Protein AF-A0A2E0L8G5-F1 (afdb_monomer_lite)

Sequence (230 aa):
MSMLRDFFLGFVKIHILHHAAGEAVYGVAIIAELRRHGYELSPGTLYPILHALERDGYLQHHQQTVAGKVRKYYTITEAGQAALVEAKQKIRELVDEVISDSPNAGHAGETRISTIPSRDYVAPQALLQMLHAVDPPLVLDVRSAAEYDEGHVAGATYMPHDRVSAQLSTLPQRRRIVTYCNMLHRGRSRGERTAQLLRENHYDATVLDGGFPAWQAAGLPVEMVDTTDT

Secondary structure (DSSP, 8-state):
--HHHHHHHHHHHHHHHHHHTTSPEEHHHHHHHHHHTT----HHHHHHHHHHHHHTTSEEEEEEEETTEEEEEEEE-HHHHHHHHHHHHHHHHHHHHHSS-S-------------S--TTEE-HHHHHHHHTSSSPPEEEE-S-HHHHHT-EETTPEE--HHHHGGGGGGS-TTS-EEEE---SSSSS-HHHHHHHHHHHTT--EEEETTHHHHHHHTT--EE-------

Structure (mmCIF, N/CA/C/O backbone):
data_AF-A0A2E0L8G5-F1
#
_entry.id   AF-A0A2E0L8G5-F1
#
loop_
_atom_site.group_PDB
_atom_site.id
_atom_site.type_symbol
_atom_site.label_atom_id
_atom_site.label_alt_id
_atom_site.label_comp_id
_atom_site.label_asym_id
_atom_site.label_entity_id
_atom_site.label_seq_id
_atom_site.pdbx_PDB_ins_code
_atom_site.Cartn_x
_atom_site.Cartn_y
_atom_site.Cartn_z
_atom_site.occupancy
_atom_site.B_iso_or_equiv
_atom_site.auth_seq_id
_atom_site.auth_comp_id
_atom_site.auth_asym_id
_atom_site.auth_atom_id
_atom_site.pdbx_PDB_model_num
ATOM 1 N N . MET A 1 1 ? 9.047 -14.600 29.237 1.00 59.50 1 MET A N 1
ATOM 2 C CA . MET A 1 1 ? 8.209 -13.925 28.219 1.00 59.50 1 MET A CA 1
ATOM 3 C C . MET A 1 1 ? 8.876 -14.128 26.868 1.00 59.50 1 MET A C 1
ATOM 5 O O . MET A 1 1 ? 10.094 -14.222 26.839 1.00 59.50 1 MET A O 1
ATOM 9 N N . SER A 1 2 ? 8.105 -14.314 25.793 1.00 81.12 2 SER A N 1
ATOM 10 C CA . SER A 1 2 ? 8.664 -14.517 24.447 1.00 81.12 2 SER A CA 1
ATOM 11 C C . SER A 1 2 ? 8.972 -13.163 23.812 1.00 81.12 2 SER A C 1
ATOM 13 O O . SER A 1 2 ? 8.095 -12.304 23.796 1.00 81.12 2 SER A O 1
ATOM 15 N N . MET A 1 3 ? 10.173 -12.998 23.254 1.00 79.00 3 MET A N 1
ATOM 16 C CA . MET A 1 3 ? 10.612 -11.773 22.571 1.00 79.00 3 MET A CA 1
ATOM 17 C C . MET A 1 3 ? 9.612 -11.309 21.491 1.00 79.00 3 MET A C 1
ATOM 19 O O . MET A 1 3 ? 9.280 -10.128 21.415 1.00 79.00 3 MET A O 1
ATOM 23 N N . LEU A 1 4 ? 9.016 -12.247 20.745 1.00 77.25 4 LEU A N 1
ATOM 24 C CA . LEU A 1 4 ? 7.996 -11.946 19.730 1.00 77.25 4 LEU A CA 1
ATOM 25 C C . LEU A 1 4 ? 6.706 -11.361 20.323 1.00 77.25 4 LEU A C 1
ATOM 27 O O . LEU A 1 4 ? 6.034 -10.551 19.686 1.00 77.25 4 LEU A O 1
ATOM 31 N N . ARG A 1 5 ? 6.352 -11.752 21.551 1.00 78.69 5 ARG A N 1
ATOM 32 C CA . ARG A 1 5 ? 5.162 -11.239 22.238 1.00 78.69 5 ARG A CA 1
ATOM 33 C C . ARG A 1 5 ? 5.358 -9.792 22.674 1.00 78.69 5 ARG A C 1
ATOM 35 O O . ARG A 1 5 ? 4.425 -9.003 22.559 1.00 78.69 5 ARG A O 1
ATOM 42 N N . ASP A 1 6 ? 6.547 -9.444 23.151 1.00 83.31 6 ASP A N 1
ATOM 43 C CA . ASP A 1 6 ? 6.851 -8.078 23.583 1.00 83.31 6 ASP A CA 1
ATOM 44 C C . ASP A 1 6 ? 6.876 -7.124 22.379 1.00 83.31 6 ASP A C 1
ATOM 46 O O . ASP A 1 6 ? 6.306 -6.032 22.437 1.00 83.31 6 ASP A O 1
ATOM 50 N N . PHE A 1 7 ? 7.409 -7.593 21.247 1.00 84.56 7 PHE A N 1
ATOM 51 C CA . PHE A 1 7 ? 7.370 -6.879 19.971 1.00 84.56 7 PHE A CA 1
ATOM 52 C C . PHE A 1 7 ? 5.935 -6.667 19.465 1.00 84.56 7 PHE A C 1
ATOM 54 O O . PHE A 1 7 ? 5.537 -5.545 19.149 1.00 84.56 7 PHE A O 1
ATOM 61 N N . PHE A 1 8 ? 5.111 -7.721 19.491 1.00 84.19 8 PHE A N 1
ATOM 62 C CA . PHE A 1 8 ? 3.693 -7.639 19.139 1.00 84.19 8 PHE A CA 1
ATOM 63 C C . PHE A 1 8 ? 2.934 -6.621 20.003 1.00 84.19 8 PHE A C 1
ATOM 65 O O . PHE A 1 8 ? 2.198 -5.784 19.481 1.00 84.19 8 PHE A O 1
ATOM 72 N N . LEU A 1 9 ? 3.138 -6.638 21.323 1.00 86.75 9 LEU A N 1
ATOM 73 C CA . LEU A 1 9 ? 2.515 -5.667 22.227 1.00 86.75 9 LEU A CA 1
ATOM 74 C C . LEU A 1 9 ? 2.965 -4.231 21.923 1.00 86.75 9 LEU A C 1
ATOM 76 O O . LEU A 1 9 ? 2.148 -3.310 21.996 1.00 86.75 9 LEU A O 1
ATOM 80 N N . GLY A 1 10 ? 4.234 -4.037 21.552 1.00 90.06 10 GLY A N 1
ATOM 81 C CA . GLY A 1 10 ? 4.750 -2.759 21.063 1.00 90.06 10 GLY A CA 1
ATOM 82 C C . GLY A 1 10 ? 4.009 -2.269 19.817 1.00 90.06 10 GLY A C 1
ATOM 83 O O . GLY A 1 10 ? 3.523 -1.138 19.792 1.00 90.06 10 GLY A O 1
ATOM 84 N N . PHE A 1 11 ? 3.823 -3.132 18.818 1.00 89.31 11 PHE A N 1
ATOM 85 C CA . PHE A 1 11 ? 3.078 -2.782 17.607 1.00 89.31 11 PHE A CA 1
ATOM 86 C C . PHE A 1 11 ? 1.623 -2.422 17.860 1.00 89.31 11 PHE A C 1
ATOM 88 O O . PHE A 1 11 ? 1.116 -1.473 17.256 1.00 89.31 11 PHE A O 1
ATOM 95 N N . VAL A 1 12 ? 0.956 -3.149 18.757 1.00 89.75 12 VAL A N 1
ATOM 96 C CA . VAL A 1 12 ? -0.429 -2.851 19.131 1.00 89.75 12 VAL A CA 1
ATOM 97 C C . VAL A 1 12 ? -0.521 -1.453 19.746 1.00 89.75 12 VAL A C 1
ATOM 99 O O . VAL A 1 12 ? -1.408 -0.690 19.371 1.00 89.75 12 VAL A O 1
ATOM 102 N N . LYS A 1 13 ? 0.417 -1.065 20.623 1.00 92.81 13 LYS A N 1
ATOM 103 C CA . LYS A 1 13 ? 0.459 0.297 21.188 1.00 92.81 13 LYS A CA 1
ATOM 104 C C . LYS A 1 13 ? 0.575 1.366 20.099 1.00 92.81 13 LYS A C 1
ATOM 106 O O . LYS A 1 13 ? -0.167 2.343 20.125 1.00 92.81 13 LYS A O 1
ATOM 111 N N . ILE A 1 14 ? 1.459 1.160 1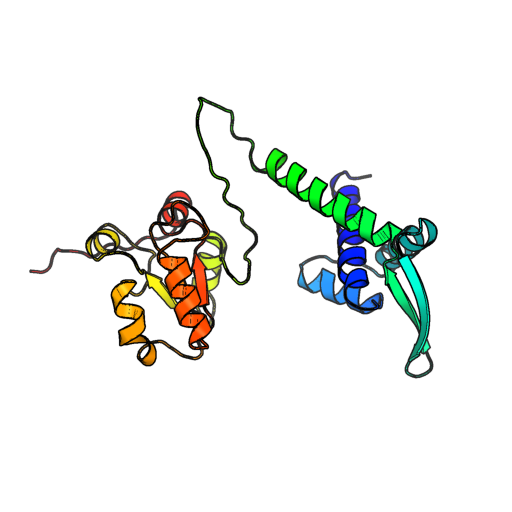9.126 1.00 92.31 14 ILE A N 1
ATOM 112 C CA . ILE A 1 14 ? 1.696 2.116 18.034 1.00 92.31 14 ILE A CA 1
ATOM 113 C C . ILE A 1 14 ? 0.469 2.230 17.122 1.00 92.31 14 ILE A C 1
ATOM 115 O O . ILE A 1 14 ? 0.087 3.341 16.757 1.00 92.31 14 ILE A O 1
ATOM 119 N N . HIS A 1 15 ? -0.199 1.114 16.815 1.00 89.00 15 HIS A N 1
ATOM 120 C CA . HIS A 1 15 ? -1.459 1.122 16.064 1.00 89.00 15 HIS A CA 1
ATOM 121 C C . HIS A 1 15 ? -2.556 1.897 16.795 1.00 89.00 15 HIS A C 1
ATOM 123 O O . HIS A 1 15 ? -3.234 2.723 16.187 1.00 89.00 15 HIS A O 1
ATOM 129 N N . ILE A 1 16 ? -2.712 1.672 18.103 1.00 91.31 16 ILE A N 1
ATOM 130 C CA . ILE A 1 16 ? -3.690 2.398 18.922 1.00 91.31 16 ILE A CA 1
ATOM 131 C C . ILE A 1 16 ? -3.438 3.908 18.840 1.00 91.31 16 ILE A C 1
ATOM 133 O O . ILE A 1 16 ? -4.371 4.658 18.560 1.00 91.31 16 ILE A O 1
ATOM 137 N N . LEU A 1 17 ? -2.190 4.349 19.041 1.00 91.50 17 LEU A N 1
ATOM 138 C CA . LEU A 1 17 ? -1.827 5.765 18.940 1.00 91.50 17 LEU A CA 1
ATOM 139 C C . LEU A 1 17 ? -2.097 6.312 17.532 1.00 91.50 17 LEU A C 1
ATOM 141 O O . LEU A 1 17 ? -2.677 7.383 17.391 1.00 91.50 17 LEU A O 1
ATOM 145 N N . HIS A 1 18 ? -1.743 5.565 16.483 1.00 88.94 18 HIS A N 1
ATOM 146 C CA . HIS A 1 18 ? -1.977 5.991 15.105 1.00 88.94 18 HIS A CA 1
ATOM 147 C C . HIS A 1 18 ? -3.456 6.260 14.803 1.00 88.94 18 HIS A C 1
ATOM 149 O O . HIS A 1 18 ? -3.766 7.297 14.219 1.00 88.94 18 HIS A O 1
ATOM 155 N N . HIS A 1 19 ? -4.359 5.372 15.225 1.00 86.00 19 HIS A N 1
ATOM 156 C CA . HIS A 1 19 ? -5.795 5.574 15.030 1.00 86.00 19 HIS A CA 1
ATOM 157 C C . HIS A 1 19 ? -6.344 6.698 15.913 1.00 86.00 19 HIS A C 1
ATOM 159 O O . HIS A 1 19 ? -7.131 7.512 15.433 1.00 86.00 19 HIS A O 1
ATOM 165 N N . ALA A 1 20 ? -5.884 6.790 17.165 1.00 88.25 20 ALA A N 1
ATOM 166 C CA . ALA A 1 20 ? -6.326 7.812 18.114 1.00 88.25 20 ALA A CA 1
ATOM 167 C C . ALA A 1 20 ? -5.877 9.236 17.761 1.00 88.25 20 ALA A C 1
ATOM 169 O O . ALA A 1 20 ? -6.406 10.188 18.338 1.00 88.25 20 ALA A O 1
ATOM 170 N N . ALA A 1 21 ? -4.933 9.379 16.825 1.00 79.38 21 ALA A N 1
ATOM 171 C CA . ALA A 1 21 ? -4.538 10.652 16.231 1.00 79.38 21 ALA A CA 1
ATOM 172 C C . ALA A 1 21 ? -5.470 11.129 15.105 1.00 79.38 21 ALA A C 1
ATOM 174 O O . ALA A 1 21 ? -5.501 12.322 14.820 1.00 79.38 21 ALA A O 1
ATOM 175 N N . GLY A 1 22 ? -6.202 10.220 14.453 1.00 72.75 22 GLY A N 1
ATOM 176 C CA . GLY A 1 22 ? -7.140 10.563 13.381 1.00 72.75 22 GLY A CA 1
ATOM 177 C C . GLY A 1 22 ? -8.547 10.839 13.904 1.00 72.75 22 GLY A C 1
ATOM 178 O O . GLY A 1 22 ? -9.106 11.903 13.659 1.00 72.75 22 GLY A O 1
ATOM 179 N N . GLU A 1 23 ? -9.110 9.887 14.646 1.00 72.94 23 GLU A N 1
ATOM 180 C CA . GLU A 1 23 ? -10.466 9.966 15.197 1.00 72.94 23 GLU A CA 1
ATOM 181 C C . GLU A 1 23 ? -10.527 9.304 16.580 1.00 72.94 23 GLU A C 1
ATOM 183 O O . GLU A 1 23 ? -9.678 8.486 16.937 1.00 72.94 23 GLU A O 1
ATOM 188 N N . ALA A 1 24 ? -11.547 9.636 17.376 1.00 73.25 24 ALA A N 1
ATOM 189 C CA . ALA A 1 24 ? -11.755 9.001 18.673 1.00 73.25 24 ALA A CA 1
ATOM 190 C C . ALA A 1 24 ? -12.038 7.499 18.509 1.00 73.25 24 ALA A C 1
ATOM 192 O O . ALA A 1 24 ? -12.983 7.092 17.831 1.00 73.25 24 ALA A O 1
ATOM 193 N N . VAL A 1 25 ? -11.242 6.658 19.168 1.00 75.31 25 VAL A N 1
ATOM 194 C CA . VAL A 1 25 ? -11.237 5.217 18.913 1.00 75.31 25 VAL A CA 1
ATOM 195 C C . VAL A 1 25 ? -12.005 4.457 19.981 1.00 75.31 25 VAL A C 1
ATOM 197 O O . VAL A 1 25 ? -11.812 4.642 21.185 1.00 75.31 25 VAL A O 1
ATOM 200 N N . TYR A 1 26 ? -12.848 3.532 19.529 1.00 79.19 26 TYR A N 1
ATOM 201 C CA . TYR A 1 26 ? -13.547 2.579 20.381 1.00 79.19 26 TYR A CA 1
ATOM 202 C C . TYR A 1 26 ? -12.838 1.220 20.370 1.00 79.19 26 TYR A C 1
ATOM 204 O O . TYR A 1 26 ? -12.508 0.700 19.306 1.00 79.19 26 TYR A O 1
ATOM 212 N N . GLY A 1 27 ? -12.650 0.596 21.537 1.00 70.94 27 GLY A N 1
ATOM 213 C CA . GLY A 1 27 ? -11.849 -0.633 21.665 1.00 70.94 27 GLY A CA 1
ATOM 214 C C . GLY A 1 27 ? -12.271 -1.785 20.737 1.00 70.94 27 GLY A C 1
ATOM 215 O O . GLY A 1 27 ? -11.423 -2.498 20.209 1.00 70.94 27 GLY A O 1
ATOM 216 N N . VAL A 1 28 ? -13.568 -1.941 20.448 1.00 72.25 28 VAL A N 1
ATOM 217 C CA . VAL A 1 28 ? -14.047 -2.970 19.502 1.00 72.25 28 VAL A CA 1
ATOM 218 C C . VAL A 1 28 ? -13.623 -2.672 18.058 1.00 72.25 28 VAL A C 1
ATOM 220 O O . VAL A 1 28 ? -13.341 -3.604 17.309 1.00 72.25 28 VAL A O 1
ATOM 223 N N . ALA A 1 29 ? -13.527 -1.395 17.674 1.00 74.06 29 ALA A N 1
ATOM 224 C CA . ALA A 1 29 ? -13.041 -1.004 16.353 1.00 74.06 29 ALA A CA 1
ATOM 225 C C . ALA A 1 29 ? -11.559 -1.371 16.176 1.00 74.06 29 ALA A C 1
ATOM 227 O O . ALA A 1 29 ? -11.188 -1.878 15.124 1.00 74.06 29 ALA A O 1
ATOM 228 N N . ILE A 1 30 ? -10.746 -1.229 17.231 1.00 81.19 30 ILE A N 1
ATOM 229 C CA . ILE A 1 30 ? -9.322 -1.616 17.227 1.00 81.19 30 ILE A CA 1
ATOM 230 C C . ILE A 1 30 ? -9.162 -3.125 17.034 1.00 81.19 30 ILE A C 1
ATOM 232 O O . ILE A 1 30 ? -8.338 -3.561 16.237 1.00 81.19 30 ILE A O 1
ATOM 236 N N . ILE A 1 31 ? -9.971 -3.929 17.733 1.00 80.69 31 ILE A N 1
ATOM 237 C CA . ILE A 1 31 ? -9.964 -5.393 17.573 1.00 80.69 31 ILE A CA 1
ATOM 238 C C . ILE A 1 31 ? -10.329 -5.777 16.138 1.00 80.69 31 ILE A C 1
ATOM 240 O O . ILE A 1 31 ? -9.673 -6.628 15.542 1.00 80.69 31 ILE A O 1
ATOM 244 N N .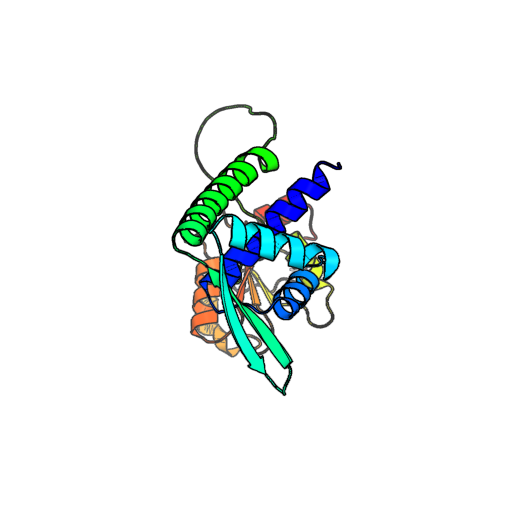 ALA A 1 32 ? -11.385 -5.169 15.590 1.00 78.19 32 ALA A N 1
ATOM 245 C CA . ALA A 1 32 ? -11.830 -5.455 14.232 1.00 78.19 32 ALA A CA 1
ATOM 246 C C . ALA A 1 32 ? -10.770 -5.068 13.192 1.00 78.19 32 ALA A C 1
ATOM 248 O O . ALA A 1 32 ? -10.537 -5.828 12.258 1.00 78.19 32 ALA A O 1
ATOM 249 N N . GLU A 1 33 ? -10.114 -3.924 13.379 1.00 81.00 33 GLU A N 1
ATOM 250 C CA . GLU A 1 33 ? -9.076 -3.438 12.476 1.00 81.00 33 GLU A CA 1
ATOM 251 C C . GLU A 1 33 ? -7.834 -4.328 12.506 1.00 81.00 33 GLU A C 1
ATOM 253 O O . GLU A 1 33 ? -7.420 -4.834 11.469 1.00 81.00 33 GLU A O 1
ATOM 258 N N . LEU A 1 34 ? -7.296 -4.630 13.689 1.00 78.06 34 LEU A N 1
ATOM 259 C CA . LEU A 1 34 ? -6.138 -5.521 13.818 1.00 78.06 34 LEU A CA 1
ATOM 260 C C . LEU A 1 34 ? -6.415 -6.920 13.251 1.00 78.06 34 LEU A C 1
ATOM 262 O O . LEU A 1 34 ? -5.532 -7.509 12.629 1.00 78.06 34 LEU A O 1
ATOM 266 N N . ARG A 1 35 ? -7.654 -7.418 13.373 1.00 79.62 35 ARG A N 1
ATOM 267 C CA . ARG A 1 35 ? -8.065 -8.682 12.747 1.00 79.62 35 ARG A CA 1
ATOM 268 C C . ARG A 1 35 ? -8.008 -8.628 11.217 1.00 79.62 35 ARG A C 1
ATOM 270 O O . ARG A 1 35 ? -7.631 -9.627 10.613 1.00 79.62 35 ARG A O 1
ATOM 277 N N . ARG A 1 36 ? -8.335 -7.494 10.580 1.00 75.06 36 ARG A N 1
ATOM 278 C CA . ARG A 1 36 ? -8.188 -7.330 9.116 1.00 75.06 36 ARG A CA 1
ATOM 279 C C . ARG A 1 36 ? -6.730 -7.389 8.668 1.00 75.06 36 ARG A C 1
ATOM 281 O O . ARG A 1 36 ? -6.465 -7.859 7.570 1.00 75.06 36 ARG A O 1
ATOM 288 N N . HIS A 1 37 ? -5.807 -6.977 9.534 1.00 65.25 37 HIS A N 1
ATOM 289 C CA . HIS A 1 37 ? -4.360 -7.062 9.309 1.00 65.25 37 HIS A CA 1
ATOM 290 C C . HIS A 1 37 ? -3.760 -8.418 9.722 1.00 65.25 37 HIS A C 1
ATOM 292 O O . HIS A 1 37 ? -2.544 -8.562 9.785 1.00 65.25 37 HIS A O 1
ATOM 298 N N . GLY A 1 38 ? -4.601 -9.423 10.004 1.00 70.75 38 GLY A N 1
ATOM 299 C CA . GLY A 1 38 ? -4.170 -10.786 10.327 1.00 70.75 38 GLY A CA 1
ATOM 300 C C . GLY A 1 38 ? -3.800 -11.022 11.794 1.00 70.75 38 GLY A C 1
ATOM 301 O O . GLY A 1 38 ? -3.291 -12.091 12.124 1.00 70.75 38 GLY A O 1
ATOM 302 N N . TYR A 1 39 ? -4.065 -10.067 12.692 1.00 75.19 39 TYR A N 1
ATOM 303 C CA . TYR A 1 39 ? -3.751 -10.202 14.115 1.00 75.19 39 TYR A CA 1
ATOM 304 C C . TYR A 1 39 ? -4.978 -10.572 14.950 1.00 75.19 39 TYR A C 1
ATOM 306 O O . TYR A 1 39 ? -5.987 -9.865 14.974 1.00 75.19 39 TYR A O 1
ATOM 314 N N . GLU A 1 40 ? -4.872 -11.642 15.736 1.00 75.50 40 GLU A N 1
ATOM 315 C CA . GLU A 1 40 ? -5.896 -11.993 16.717 1.00 75.50 40 GLU A CA 1
ATOM 316 C C . GLU A 1 40 ? -5.628 -11.313 18.062 1.00 75.50 40 GLU A C 1
ATOM 318 O O . GLU A 1 40 ? -4.789 -11.745 18.852 1.00 75.50 40 GLU A O 1
ATOM 323 N N . LEU A 1 41 ? -6.367 -10.237 18.345 1.00 83.38 41 LEU A N 1
ATOM 324 C CA . LEU A 1 41 ? -6.313 -9.554 19.635 1.00 83.38 41 LEU A CA 1
ATOM 325 C C . LEU A 1 41 ? -7.596 -9.789 20.435 1.00 83.38 41 LEU A C 1
ATOM 327 O O . LEU A 1 41 ? -8.694 -9.415 20.019 1.00 83.38 41 LEU A O 1
ATOM 331 N N . SER A 1 42 ? -7.457 -10.382 21.622 1.00 82.44 42 SER A N 1
ATOM 332 C CA . SER A 1 42 ? -8.583 -10.557 22.540 1.00 82.44 42 SER A CA 1
ATOM 333 C C . SER A 1 42 ? -8.875 -9.271 23.333 1.00 82.44 42 SER A C 1
ATOM 335 O O . SER A 1 42 ? -7.950 -8.504 23.633 1.00 82.44 42 SER A O 1
ATOM 337 N N . PRO A 1 43 ? -10.127 -9.051 23.780 1.00 81.56 43 PRO A N 1
ATOM 338 C CA . PRO A 1 43 ? -10.452 -7.990 24.737 1.00 81.56 43 PRO A CA 1
ATOM 339 C C . PRO A 1 43 ? -9.565 -8.012 25.991 1.00 81.56 43 PRO A C 1
ATOM 341 O O . PRO A 1 43 ? -9.104 -6.964 26.440 1.00 81.56 43 PRO A O 1
ATOM 344 N N . GLY A 1 44 ? -9.263 -9.208 26.513 1.00 85.00 44 GLY A N 1
ATOM 345 C CA . GLY A 1 44 ? -8.408 -9.398 27.690 1.00 85.00 44 GLY A CA 1
ATOM 346 C C . GLY A 1 44 ? -6.950 -8.981 27.481 1.00 85.00 44 GLY A C 1
ATOM 347 O O . GLY A 1 44 ? -6.209 -8.859 28.447 1.00 85.00 44 GLY A O 1
ATOM 348 N N . THR A 1 45 ? -6.532 -8.739 26.236 1.00 85.56 45 THR A N 1
ATOM 349 C CA . THR A 1 45 ? -5.212 -8.186 25.899 1.00 85.56 45 THR A CA 1
ATOM 350 C C . THR A 1 45 ? -5.296 -6.702 25.550 1.00 85.56 45 THR A C 1
ATOM 352 O O . THR A 1 45 ? -4.456 -5.929 26.000 1.00 85.56 45 THR A O 1
ATOM 355 N N . LEU A 1 46 ? -6.322 -6.277 24.804 1.00 88.81 46 LEU A N 1
ATOM 356 C CA . LEU A 1 46 ? -6.454 -4.884 24.370 1.00 88.81 46 LEU A CA 1
ATOM 357 C C . LEU A 1 46 ? -6.680 -3.910 25.534 1.00 88.81 46 LEU A C 1
ATOM 359 O O . LEU A 1 46 ? -5.994 -2.894 25.627 1.00 88.81 46 LEU A O 1
ATOM 363 N N . TYR A 1 47 ? -7.656 -4.181 26.404 1.00 89.25 47 TYR A N 1
ATOM 364 C CA . TYR A 1 47 ? -8.045 -3.216 27.438 1.00 89.25 47 TYR A CA 1
ATOM 365 C C . TYR A 1 47 ? -6.920 -2.910 28.439 1.00 89.25 47 TYR A C 1
ATOM 367 O O . TYR A 1 47 ? -6.721 -1.734 28.743 1.00 89.25 47 TYR A O 1
ATOM 375 N N . PRO A 1 48 ? -6.110 -3.891 28.885 1.00 92.25 48 PRO A N 1
ATOM 376 C CA . PRO A 1 48 ? -4.908 -3.597 29.662 1.00 92.25 48 PRO A CA 1
ATOM 377 C C . PRO A 1 48 ? -3.919 -2.658 28.955 1.00 92.25 48 PRO A C 1
ATOM 379 O O . PRO A 1 48 ? -3.327 -1.804 29.611 1.00 92.25 48 PRO A O 1
ATOM 382 N N . ILE A 1 49 ? -3.755 -2.773 27.630 1.00 93.56 49 ILE A N 1
ATOM 383 C CA . ILE A 1 49 ? -2.871 -1.887 26.853 1.00 93.56 49 ILE A CA 1
ATOM 384 C C . ILE A 1 49 ? -3.439 -0.467 26.807 1.00 93.56 49 ILE A C 1
ATOM 386 O O . ILE A 1 49 ? -2.697 0.485 27.033 1.00 93.56 49 ILE A O 1
ATOM 390 N N . LEU A 1 50 ? -4.746 -0.320 26.568 1.00 93.06 50 LEU A N 1
ATOM 391 C CA . LEU A 1 50 ? -5.420 0.983 26.581 1.00 93.06 50 LEU A CA 1
ATOM 392 C C . LEU A 1 50 ? -5.289 1.670 27.945 1.00 93.06 50 LEU A C 1
ATOM 394 O O . LEU A 1 50 ? -4.927 2.840 28.005 1.00 93.06 50 LEU A O 1
ATOM 398 N N . HIS A 1 51 ? -5.514 0.934 29.037 1.00 93.75 51 HIS A N 1
ATOM 399 C CA . HIS A 1 51 ? -5.350 1.458 30.396 1.00 93.75 51 HIS A CA 1
ATOM 400 C C . HIS A 1 51 ? -3.904 1.832 30.713 1.00 93.75 51 HIS A C 1
ATOM 402 O O . HIS A 1 51 ? -3.674 2.815 31.410 1.00 93.75 51 HIS A O 1
ATOM 408 N N . ALA A 1 52 ? -2.929 1.075 30.203 1.00 95.06 52 ALA A N 1
ATOM 409 C CA . ALA A 1 52 ? -1.525 1.422 30.359 1.00 95.06 52 ALA A CA 1
ATOM 410 C C . ALA A 1 52 ? -1.180 2.716 29.614 1.00 95.06 52 ALA A C 1
ATOM 412 O O . ALA A 1 52 ? -0.653 3.630 30.229 1.00 95.06 52 ALA A O 1
ATOM 413 N N . LEU A 1 53 ? -1.541 2.828 28.332 1.00 96.19 53 LEU A N 1
ATOM 414 C CA . LEU A 1 53 ? -1.280 4.031 27.534 1.00 96.19 53 LEU A CA 1
ATOM 415 C C . LEU A 1 53 ? -1.959 5.280 28.107 1.00 96.19 53 LEU A C 1
ATOM 417 O O . LEU A 1 53 ? -1.391 6.364 28.050 1.00 96.19 53 LEU A O 1
ATOM 421 N N . GLU A 1 54 ? -3.158 5.131 28.663 1.00 96.06 54 GLU A N 1
ATOM 422 C CA . GLU A 1 54 ? -3.860 6.212 29.352 1.00 96.06 54 GLU A CA 1
ATOM 423 C C . GLU A 1 54 ? -3.172 6.616 30.661 1.00 96.06 54 GLU A C 1
ATOM 425 O O . GLU A 1 54 ? -2.903 7.794 30.878 1.00 96.06 54 GLU A O 1
ATOM 430 N N . ARG A 1 55 ? -2.838 5.646 31.520 1.00 97.19 55 ARG A N 1
ATOM 431 C CA . ARG A 1 55 ? -2.111 5.903 32.773 1.00 97.19 55 ARG A CA 1
ATOM 432 C C . ARG A 1 55 ? -0.752 6.558 32.514 1.00 97.19 55 ARG A C 1
ATOM 434 O O . ARG A 1 55 ? -0.342 7.422 33.281 1.00 97.19 55 ARG A O 1
ATOM 441 N N . ASP A 1 56 ? -0.079 6.150 31.444 1.00 97.06 56 ASP A N 1
ATOM 442 C CA . ASP A 1 56 ? 1.229 6.670 31.044 1.00 97.06 56 ASP A CA 1
ATOM 443 C C . ASP A 1 56 ? 1.104 8.022 30.292 1.00 97.06 56 ASP A C 1
ATOM 445 O O . ASP A 1 56 ? 2.104 8.598 29.874 1.00 97.06 56 ASP A O 1
ATOM 449 N N . GLY A 1 57 ? -0.117 8.555 30.142 1.00 97.00 57 GLY A N 1
ATOM 450 C CA . GLY A 1 57 ? -0.388 9.899 29.626 1.00 97.00 57 GLY A CA 1
ATOM 451 C C . GLY A 1 57 ? -0.418 10.025 28.103 1.00 97.00 57 GLY A C 1
ATOM 452 O O . GLY A 1 57 ? -0.553 11.135 27.593 1.00 97.00 57 GLY A O 1
ATOM 453 N N . TYR A 1 58 ? -0.316 8.923 27.357 1.00 97.31 58 TYR A N 1
ATOM 454 C CA . TYR A 1 58 ? -0.326 8.921 25.888 1.00 97.31 58 TYR A CA 1
ATOM 455 C C . TYR A 1 58 ? -1.733 8.955 25.283 1.00 97.31 58 TYR A C 1
ATOM 457 O O . TYR A 1 58 ? -1.918 9.370 24.137 1.00 97.31 58 TYR A O 1
ATOM 465 N N . LEU A 1 59 ? -2.730 8.510 26.044 1.00 96.75 59 LEU A N 1
ATOM 466 C CA . LEU A 1 59 ? -4.140 8.576 25.681 1.00 96.75 59 LEU A CA 1
ATOM 467 C C . LEU A 1 59 ? -4.928 9.290 26.772 1.00 96.75 59 LEU A C 1
ATOM 469 O O . LEU A 1 59 ? -4.566 9.266 27.943 1.00 96.75 59 LEU A O 1
ATOM 473 N N . GLN A 1 60 ? -6.064 9.840 26.375 1.00 94.62 60 GLN A N 1
ATOM 474 C CA . GLN A 1 60 ? -7.130 10.260 27.275 1.00 94.62 60 GLN A CA 1
ATOM 475 C C . GLN A 1 60 ? -8.443 9.632 26.813 1.00 94.62 60 GLN A C 1
ATOM 477 O O . GLN A 1 60 ? -8.607 9.360 25.618 1.00 94.62 60 GLN A O 1
ATOM 482 N N . HIS A 1 61 ? -9.384 9.410 27.731 1.00 94.31 61 HIS A N 1
ATOM 483 C CA . HIS A 1 61 ? -10.717 8.931 27.377 1.00 94.31 61 HIS A CA 1
ATOM 484 C C . HIS A 1 61 ? -11.821 9.934 27.697 1.00 94.31 61 HIS A C 1
ATOM 486 O O . HIS A 1 61 ? -11.737 10.718 28.639 1.00 94.31 61 HIS A O 1
ATOM 492 N N . HIS A 1 62 ? -12.912 9.825 26.948 1.00 89.81 62 HIS A N 1
ATOM 493 C CA . HIS A 1 62 ? -14.211 10.361 27.330 1.00 89.81 62 HIS A CA 1
ATOM 494 C C . HIS A 1 62 ? -15.262 9.250 27.290 1.00 89.81 62 HIS A C 1
ATOM 496 O O . HIS A 1 62 ? -15.083 8.205 26.654 1.00 89.81 62 HIS A O 1
ATOM 502 N N . GLN A 1 63 ? -16.355 9.451 28.022 1.00 90.25 63 GLN A N 1
ATOM 503 C CA . GLN A 1 63 ? -17.456 8.497 28.091 1.00 90.25 63 GLN A CA 1
ATOM 504 C C . GLN A 1 63 ? -18.649 9.022 27.309 1.00 90.25 63 GLN A C 1
ATOM 506 O O . GLN A 1 63 ? -19.026 10.183 27.439 1.00 90.25 63 GLN A O 1
ATOM 511 N N . GLN A 1 64 ? -19.267 8.141 26.532 1.00 85.25 64 GLN A N 1
ATOM 512 C CA . GLN A 1 64 ? -20.492 8.441 25.811 1.00 85.25 64 GLN A CA 1
ATOM 513 C C . GLN A 1 64 ? -21.455 7.263 25.920 1.00 85.25 64 GLN A C 1
ATOM 515 O O . GLN A 1 64 ? -21.073 6.102 25.755 1.00 85.25 64 GLN A O 1
ATOM 520 N N . THR A 1 65 ? -22.724 7.555 26.188 1.00 85.81 65 THR A N 1
ATOM 521 C CA . THR A 1 65 ? -23.780 6.541 26.205 1.00 85.81 65 THR A CA 1
ATOM 522 C C . THR A 1 65 ? -24.284 6.317 24.786 1.00 85.81 65 THR A C 1
ATOM 524 O O . THR A 1 65 ? -24.849 7.217 24.171 1.00 85.81 65 THR A O 1
ATOM 527 N N . VAL A 1 66 ? -24.104 5.103 24.267 1.00 77.81 66 VAL A N 1
ATOM 528 C CA . VAL A 1 66 ? -24.563 4.706 22.931 1.00 77.81 66 VAL A CA 1
ATOM 529 C C . VAL A 1 66 ? -25.483 3.502 23.080 1.00 77.81 66 VAL A C 1
ATOM 531 O O . VAL A 1 66 ? -25.057 2.447 23.555 1.00 77.81 66 VAL A O 1
ATOM 534 N N . ALA A 1 67 ? -26.750 3.663 22.687 1.00 75.56 67 ALA A N 1
ATOM 535 C CA . ALA A 1 67 ? -27.798 2.647 22.838 1.00 75.56 67 ALA A CA 1
ATOM 536 C C . ALA A 1 67 ? -27.925 2.115 24.286 1.00 75.56 67 ALA A C 1
ATOM 538 O O . ALA A 1 67 ? -27.952 0.909 24.522 1.00 75.56 67 ALA A O 1
ATOM 539 N N . GLY A 1 68 ? -27.921 3.025 25.268 1.00 83.06 68 GLY A N 1
ATOM 540 C CA . GLY A 1 68 ? -28.063 2.694 26.694 1.00 83.06 68 GLY A CA 1
ATOM 541 C C . GLY A 1 68 ? -26.831 2.054 27.347 1.00 83.06 68 GLY A C 1
ATOM 542 O O . GLY A 1 68 ? -26.867 1.749 28.535 1.00 83.06 68 GLY A O 1
ATOM 543 N N . LYS A 1 69 ? -25.728 1.866 26.609 1.00 79.25 69 LYS A N 1
ATOM 544 C CA . LYS A 1 69 ? -24.464 1.333 27.138 1.00 79.25 69 LYS A CA 1
ATOM 545 C C . LYS A 1 69 ? -23.406 2.431 27.181 1.00 79.25 69 LYS A C 1
ATOM 547 O O . LYS A 1 69 ? -23.185 3.111 26.179 1.00 79.25 69 LYS A O 1
ATOM 552 N N . VAL A 1 70 ? -22.729 2.575 28.318 1.00 82.62 70 VAL A N 1
ATOM 553 C CA . VAL A 1 70 ? -21.590 3.494 28.462 1.00 82.62 70 VAL A CA 1
ATOM 554 C C . VAL A 1 70 ? -20.402 2.939 27.681 1.00 82.62 70 VAL A C 1
ATOM 556 O O . VAL A 1 70 ? -19.984 1.798 27.889 1.00 82.62 70 VAL A O 1
ATOM 559 N N . ARG A 1 71 ? -19.861 3.740 26.762 1.00 82.56 71 ARG A N 1
ATOM 560 C CA . ARG A 1 71 ? -18.692 3.408 25.944 1.00 82.56 71 ARG A CA 1
ATOM 561 C C . ARG A 1 71 ? -17.574 4.405 26.218 1.00 82.56 71 ARG A C 1
ATOM 563 O O . ARG A 1 71 ? -17.822 5.605 26.293 1.00 82.56 71 ARG A O 1
ATOM 570 N N . LYS A 1 72 ? -16.350 3.895 26.361 1.00 85.44 72 LYS A N 1
ATOM 571 C CA . LYS A 1 72 ? -15.134 4.707 26.474 1.00 85.44 72 LYS A CA 1
ATOM 572 C C . LYS A 1 72 ? -14.527 4.901 25.093 1.00 85.44 72 LYS A C 1
ATOM 574 O O . LYS A 1 72 ? -14.268 3.914 24.401 1.00 85.44 72 LYS A O 1
ATOM 579 N N . TYR A 1 73 ? -14.306 6.152 24.731 1.00 88.56 73 TYR A N 1
ATOM 580 C CA . TYR A 1 73 ? -13.645 6.554 23.500 1.00 88.56 73 TYR A CA 1
ATOM 581 C C . TYR A 1 73 ? -12.297 7.160 23.849 1.00 88.56 73 TYR A C 1
ATOM 583 O O . TYR A 1 73 ? -12.225 8.031 24.714 1.00 88.56 73 TYR A O 1
ATOM 591 N N . TYR A 1 74 ? -11.246 6.678 23.195 1.00 92.38 74 TYR A N 1
ATOM 592 C CA . TYR A 1 74 ? -9.871 7.087 23.447 1.00 92.38 74 TYR A CA 1
ATOM 593 C C . TYR A 1 74 ? -9.393 8.045 22.359 1.00 92.38 74 TYR A C 1
ATOM 595 O O . TYR A 1 74 ? -9.615 7.805 21.174 1.00 92.38 74 TYR A O 1
ATOM 603 N N . THR A 1 75 ? -8.708 9.106 22.763 1.00 91.12 75 THR A N 1
ATOM 604 C CA . THR A 1 75 ? -8.059 10.079 21.875 1.00 91.12 75 THR A CA 1
ATOM 605 C C . THR A 1 75 ? -6.608 10.245 22.291 1.00 91.12 75 THR A C 1
ATOM 607 O O . THR A 1 75 ? -6.296 10.134 23.481 1.00 91.12 75 THR A O 1
ATOM 610 N N . ILE A 1 76 ? -5.728 10.511 21.331 1.00 95.75 76 ILE A N 1
ATOM 611 C CA . ILE A 1 76 ? -4.315 10.744 21.622 1.00 95.75 76 ILE A CA 1
ATOM 612 C C . ILE A 1 76 ? -4.111 12.084 22.338 1.00 95.75 76 ILE A C 1
ATOM 614 O O . ILE A 1 76 ? -4.847 13.042 22.104 1.00 95.75 76 ILE A O 1
ATOM 618 N N . THR A 1 77 ? -3.119 12.149 23.223 1.00 96.25 77 THR A N 1
ATOM 619 C CA . THR A 1 77 ? -2.649 13.399 23.843 1.00 96.25 77 THR A CA 1
ATOM 620 C C . THR A 1 77 ? -1.465 13.978 23.061 1.00 96.25 77 THR A C 1
ATOM 622 O O . THR A 1 77 ? -0.915 13.322 22.176 1.00 96.25 77 THR A O 1
ATOM 625 N N . GLU A 1 78 ? -0.998 15.179 23.412 1.00 92.50 78 GLU A N 1
ATOM 626 C CA . GLU A 1 78 ? 0.245 15.736 22.847 1.00 92.50 78 GLU A CA 1
ATOM 627 C C . GLU A 1 78 ? 1.461 14.837 23.126 1.00 92.50 78 GLU A C 1
ATOM 629 O O . GLU A 1 78 ? 2.261 14.570 22.228 1.00 92.50 78 GLU A O 1
ATOM 634 N N . ALA A 1 79 ? 1.557 14.293 24.345 1.00 95.44 79 ALA A N 1
ATOM 635 C CA . ALA A 1 79 ? 2.599 13.336 24.711 1.00 95.44 79 ALA A CA 1
ATOM 636 C C . ALA A 1 79 ? 2.501 12.045 23.880 1.00 95.44 79 ALA A C 1
ATOM 638 O O . ALA A 1 79 ? 3.516 11.522 23.418 1.00 95.44 79 ALA A O 1
ATOM 639 N N . GLY A 1 80 ? 1.282 11.549 23.639 1.00 95.31 80 GLY A N 1
ATOM 640 C CA . GLY A 1 80 ? 1.036 10.412 22.749 1.00 95.31 80 GLY A CA 1
ATOM 641 C C . GLY A 1 80 ? 1.464 10.688 21.313 1.00 95.31 80 GLY A C 1
ATOM 642 O O . GLY A 1 80 ? 2.081 9.832 20.680 1.00 95.31 80 GLY A O 1
ATOM 643 N N . GLN A 1 81 ? 1.187 11.890 20.808 1.00 92.12 81 GLN A N 1
ATOM 644 C CA . GLN A 1 81 ? 1.563 12.298 19.459 1.00 92.12 81 GLN A CA 1
ATOM 645 C C . GLN A 1 81 ? 3.085 12.375 19.299 1.00 92.12 81 GLN A C 1
ATOM 647 O O . GLN A 1 81 ? 3.619 11.865 18.313 1.00 92.12 81 GLN A O 1
ATOM 652 N N . ALA A 1 82 ? 3.790 12.956 20.274 1.00 87.25 82 ALA A N 1
ATOM 653 C CA . ALA A 1 82 ? 5.251 12.995 20.286 1.00 87.25 82 ALA A CA 1
ATOM 654 C C . ALA A 1 82 ? 5.850 11.578 20.299 1.00 87.25 82 ALA A C 1
ATOM 656 O O . ALA A 1 82 ? 6.690 11.256 19.457 1.00 87.25 82 ALA A O 1
ATOM 657 N N . ALA A 1 83 ? 5.337 10.701 21.169 1.00 93.25 83 ALA A N 1
ATOM 658 C CA . ALA A 1 83 ? 5.761 9.304 21.237 1.00 93.25 83 ALA A CA 1
ATOM 659 C C . ALA A 1 83 ? 5.493 8.544 19.927 1.00 93.25 83 ALA A C 1
ATOM 661 O O . ALA A 1 83 ? 6.311 7.733 19.498 1.00 93.25 83 ALA A O 1
ATOM 662 N N . LEU A 1 84 ? 4.373 8.816 19.248 1.00 92.25 84 LEU A N 1
ATOM 663 C CA . LEU A 1 84 ? 4.063 8.216 17.950 1.00 92.25 84 LEU A CA 1
ATOM 664 C C . LEU A 1 84 ? 5.043 8.669 16.856 1.00 92.25 84 LEU A C 1
ATOM 666 O O . LEU A 1 84 ? 5.438 7.855 16.020 1.00 92.25 84 LEU A O 1
ATOM 670 N N . VAL A 1 85 ? 5.426 9.949 16.835 1.00 86.44 85 VAL A N 1
ATOM 671 C CA . VAL A 1 85 ? 6.419 10.475 15.883 1.00 86.44 85 VAL A CA 1
ATOM 672 C C . VAL A 1 85 ? 7.781 9.822 16.114 1.00 86.44 85 VAL A C 1
ATOM 674 O O . VAL A 1 85 ? 8.377 9.314 15.162 1.00 86.44 85 VAL A O 1
ATOM 677 N N . GLU A 1 86 ? 8.230 9.760 17.367 1.00 87.69 86 GLU A N 1
ATOM 678 C CA . GLU A 1 86 ? 9.484 9.106 17.748 1.00 87.69 86 GLU A CA 1
ATOM 679 C C . GLU A 1 86 ? 9.473 7.616 17.378 1.00 87.69 86 GLU A C 1
ATOM 681 O O . GLU A 1 86 ? 10.389 7.123 16.718 1.00 87.69 86 GLU A O 1
ATOM 686 N N . ALA A 1 87 ? 8.395 6.902 17.708 1.00 90.19 87 ALA A N 1
ATOM 687 C CA . ALA A 1 87 ? 8.247 5.489 17.379 1.00 90.19 87 ALA A CA 1
ATOM 688 C C . ALA A 1 87 ? 8.280 5.239 15.863 1.00 90.19 87 ALA A C 1
ATOM 690 O O . ALA A 1 87 ? 8.924 4.294 15.412 1.00 90.19 87 ALA A O 1
ATOM 691 N N . LYS A 1 88 ? 7.641 6.095 15.052 1.00 83.62 88 LYS A N 1
ATOM 692 C CA . LYS A 1 88 ? 7.700 6.007 13.581 1.00 83.62 88 LYS A CA 1
ATOM 693 C C . LYS A 1 88 ? 9.117 6.195 13.048 1.00 83.62 88 LYS A C 1
ATOM 695 O O . LYS A 1 88 ? 9.487 5.539 12.076 1.00 83.62 88 LYS A O 1
ATOM 700 N N . GLN A 1 89 ? 9.898 7.087 13.653 1.00 77.19 89 GLN A N 1
ATOM 701 C CA . GLN A 1 89 ? 11.301 7.261 13.292 1.00 77.19 89 GLN A CA 1
ATOM 702 C C . GLN A 1 89 ? 12.117 6.019 13.658 1.00 77.19 89 GLN A C 1
ATOM 704 O O . GLN A 1 89 ? 12.811 5.486 12.797 1.00 77.19 89 GLN A O 1
ATOM 709 N N . LYS A 1 90 ? 11.962 5.507 14.882 1.00 80.88 90 LYS A N 1
ATOM 710 C CA . LYS A 1 90 ? 12.683 4.320 15.360 1.00 80.88 90 LYS A CA 1
ATOM 711 C C . LYS A 1 90 ? 12.340 3.055 14.584 1.00 80.88 90 LYS A C 1
ATOM 713 O O . LYS A 1 90 ? 13.233 2.277 14.284 1.00 80.88 90 LYS A O 1
ATOM 718 N N . ILE A 1 91 ? 11.075 2.861 14.209 1.00 87.69 91 ILE A N 1
ATOM 719 C CA . ILE A 1 91 ? 10.679 1.749 13.334 1.00 87.69 91 ILE A CA 1
ATOM 720 C C . ILE A 1 91 ? 11.364 1.872 11.978 1.00 87.69 91 ILE A C 1
ATOM 722 O O . ILE A 1 91 ? 11.841 0.870 11.464 1.00 87.69 91 ILE A O 1
ATOM 726 N N . ARG A 1 92 ? 11.418 3.077 11.399 1.00 77.31 92 ARG A N 1
ATOM 727 C CA . ARG A 1 92 ? 12.091 3.286 10.114 1.00 77.31 92 ARG A CA 1
ATOM 728 C C . ARG A 1 92 ? 13.576 2.940 10.212 1.00 77.31 92 ARG A C 1
ATOM 730 O O . ARG A 1 92 ? 14.048 2.181 9.383 1.00 77.31 92 ARG A O 1
ATOM 737 N N . GLU A 1 93 ? 14.262 3.435 11.242 1.00 74.56 93 GLU A N 1
ATOM 738 C CA . GLU A 1 93 ? 15.669 3.104 11.520 1.00 74.56 93 GLU A CA 1
ATOM 739 C C . GLU A 1 93 ? 15.863 1.586 11.689 1.00 74.56 93 GLU A C 1
ATOM 741 O O . GLU A 1 93 ? 16.680 0.990 11.000 1.00 74.56 93 GLU A O 1
ATOM 746 N N . LEU A 1 94 ? 15.046 0.935 12.524 1.00 79.06 94 LEU A N 1
ATOM 747 C CA . LEU A 1 94 ? 15.142 -0.503 12.789 1.00 79.06 94 LEU A CA 1
ATOM 748 C C . LEU A 1 94 ? 14.878 -1.358 11.543 1.00 79.06 94 LEU A C 1
ATOM 750 O O . LEU A 1 94 ? 15.560 -2.353 11.319 1.00 79.06 94 LEU A O 1
ATOM 754 N N . VAL A 1 95 ? 13.863 -1.001 10.755 1.00 78.62 95 VAL A N 1
ATOM 755 C CA . VAL A 1 95 ? 13.546 -1.681 9.493 1.00 78.62 95 VAL A CA 1
ATOM 756 C C . VAL A 1 95 ? 14.691 -1.501 8.503 1.00 78.62 95 VAL A C 1
ATOM 758 O O . VAL A 1 95 ? 15.082 -2.475 7.864 1.00 78.62 95 VAL A O 1
ATOM 761 N N . ASP A 1 96 ? 15.248 -0.291 8.414 1.00 69.38 96 ASP A N 1
ATOM 762 C CA . ASP A 1 96 ? 16.400 -0.003 7.563 1.00 69.38 96 ASP A CA 1
ATOM 763 C C . ASP A 1 96 ? 17.630 -0.825 7.981 1.00 69.38 96 ASP A C 1
ATOM 765 O O . ASP A 1 96 ? 18.368 -1.266 7.109 1.00 69.38 96 ASP A O 1
ATOM 769 N N . GLU A 1 97 ? 17.850 -1.059 9.275 1.00 72.94 97 GLU A N 1
ATOM 770 C CA . GLU A 1 97 ? 18.992 -1.827 9.789 1.00 72.94 97 GLU A CA 1
ATOM 771 C C . GLU A 1 97 ? 18.793 -3.345 9.650 1.00 72.94 97 GLU A C 1
ATOM 773 O O . GLU A 1 97 ? 19.571 -4.028 8.994 1.00 72.94 97 GLU A O 1
ATOM 778 N N . VAL A 1 98 ? 17.728 -3.892 10.241 1.00 72.50 98 VAL A N 1
ATOM 779 C CA . VAL A 1 98 ? 17.589 -5.345 10.459 1.00 72.50 98 VAL A CA 1
ATOM 780 C C . VAL A 1 98 ? 17.157 -6.095 9.204 1.00 72.50 98 VAL A C 1
ATOM 782 O O . VAL A 1 98 ? 17.480 -7.269 9.038 1.00 72.50 98 VAL A O 1
ATOM 785 N N . ILE A 1 99 ? 16.406 -5.443 8.316 1.00 68.62 99 ILE A N 1
ATOM 786 C CA . ILE A 1 99 ? 15.934 -6.076 7.077 1.00 68.62 99 ILE A CA 1
ATOM 787 C C . ILE A 1 99 ? 16.972 -5.916 5.949 1.00 68.62 99 ILE A C 1
ATOM 789 O O . ILE A 1 99 ? 16.901 -6.640 4.958 1.00 68.62 99 ILE A O 1
ATOM 793 N N . SER A 1 100 ? 17.974 -5.039 6.111 1.00 52.88 100 SER A N 1
ATOM 794 C CA . SER A 1 100 ? 18.945 -4.707 5.053 1.00 52.88 100 SER A CA 1
ATOM 795 C C . SER A 1 100 ? 20.335 -5.347 5.205 1.00 52.88 100 SER A C 1
ATOM 797 O O . SER A 1 100 ? 21.215 -5.054 4.396 1.00 52.88 100 SER A O 1
ATOM 799 N N . ASP A 1 101 ? 20.557 -6.237 6.177 1.00 41.62 101 ASP A N 1
ATOM 800 C CA . ASP A 1 101 ? 21.849 -6.915 6.355 1.00 41.62 101 ASP A CA 1
ATOM 801 C C . ASP A 1 101 ? 22.053 -8.075 5.353 1.00 41.62 101 ASP A C 1
ATOM 803 O O . ASP A 1 101 ? 21.635 -9.215 5.556 1.00 41.62 101 ASP A O 1
ATOM 807 N N . SER A 1 102 ? 22.783 -7.790 4.271 1.00 34.38 102 SER A N 1
ATOM 808 C CA . SER A 1 102 ? 23.693 -8.738 3.609 1.00 34.38 102 SER A CA 1
ATOM 809 C C . SER A 1 102 ? 25.127 -8.206 3.745 1.00 34.38 102 SER A C 1
ATOM 811 O O . SER A 1 102 ? 25.319 -6.989 3.718 1.00 34.38 102 SER A O 1
ATOM 813 N N . PRO A 1 103 ? 26.148 -9.069 3.921 1.00 38.38 103 PRO A N 1
ATOM 814 C CA . PRO A 1 103 ? 27.493 -8.634 4.267 1.00 38.38 103 PRO A CA 1
ATOM 815 C C . PRO A 1 103 ? 28.095 -7.748 3.174 1.00 38.38 103 PRO A C 1
ATOM 817 O O . PRO A 1 103 ? 28.165 -8.096 1.998 1.00 38.38 103 PRO A O 1
ATOM 820 N N . ASN A 1 104 ? 28.529 -6.585 3.637 1.00 35.44 104 ASN A N 1
ATOM 821 C CA . ASN A 1 104 ? 29.106 -5.472 2.912 1.00 35.44 104 ASN A CA 1
ATOM 822 C C . ASN A 1 104 ? 30.371 -5.877 2.126 1.00 35.44 104 ASN A C 1
ATOM 824 O O . ASN A 1 104 ? 31.370 -6.290 2.719 1.00 35.44 104 ASN A O 1
ATOM 828 N N . ALA A 1 105 ? 30.361 -5.680 0.808 1.00 30.48 105 ALA A N 1
ATOM 829 C CA . ALA A 1 105 ? 31.570 -5.585 -0.001 1.00 30.48 105 ALA A CA 1
ATOM 830 C C . ALA A 1 105 ? 31.459 -4.378 -0.944 1.00 30.48 105 ALA A C 1
ATOM 832 O O . ALA A 1 105 ? 30.867 -4.463 -2.011 1.00 30.48 105 ALA A O 1
ATOM 833 N N . GLY A 1 106 ? 32.087 -3.270 -0.540 1.00 27.05 106 GLY A N 1
ATOM 834 C CA . GLY A 1 106 ? 32.636 -2.276 -1.463 1.00 27.05 106 GLY A CA 1
ATOM 835 C C . GLY A 1 106 ? 31.703 -1.156 -1.931 1.00 27.05 106 GLY A C 1
ATOM 836 O O . GLY A 1 106 ? 31.014 -1.294 -2.925 1.00 27.05 106 GLY A O 1
ATOM 837 N N . HIS A 1 107 ? 31.817 -0.015 -1.246 1.00 36.50 107 HIS A N 1
ATOM 838 C CA . HIS A 1 107 ? 31.828 1.363 -1.760 1.00 36.50 107 HIS A CA 1
ATOM 839 C C . HIS A 1 107 ? 30.887 1.803 -2.906 1.00 36.50 107 HIS A C 1
ATOM 841 O O . HIS A 1 107 ? 31.009 1.375 -4.047 1.00 36.50 107 HIS A O 1
ATOM 847 N N . ALA A 1 108 ? 30.191 2.903 -2.580 1.00 31.09 108 ALA A N 1
ATOM 848 C CA . ALA A 1 108 ? 29.669 3.981 -3.432 1.00 31.09 108 ALA A CA 1
ATOM 849 C C . ALA A 1 108 ? 28.189 3.897 -3.859 1.00 31.09 108 ALA A C 1
ATOM 851 O O . ALA A 1 108 ? 27.825 3.167 -4.767 1.00 31.09 108 ALA A O 1
ATOM 852 N N . GLY A 1 109 ? 27.384 4.784 -3.254 1.00 31.78 109 GLY A N 1
ATOM 853 C CA . GLY A 1 109 ? 26.243 5.437 -3.907 1.00 31.78 109 GLY A CA 1
ATOM 854 C C . GLY A 1 109 ? 24.911 4.681 -3.943 1.00 31.78 109 GLY A C 1
ATOM 855 O O . GLY A 1 109 ? 24.697 3.828 -4.785 1.00 31.78 109 GLY A O 1
ATOM 856 N N . GLU A 1 110 ? 23.989 5.112 -3.076 1.00 40.12 110 GLU A N 1
ATOM 857 C CA . GLU A 1 110 ? 22.551 5.294 -3.364 1.00 40.12 110 GLU A CA 1
ATOM 858 C C . GLU A 1 110 ? 21.722 4.139 -3.981 1.00 40.12 110 GLU A C 1
ATOM 860 O O . GLU A 1 110 ? 21.650 3.978 -5.194 1.00 40.12 110 GLU A O 1
ATOM 865 N N . THR A 1 111 ? 20.867 3.508 -3.161 1.00 34.56 111 THR A N 1
ATOM 866 C CA . THR A 1 111 ? 19.380 3.605 -3.232 1.00 34.56 111 THR A CA 1
ATOM 867 C C . THR A 1 111 ? 18.682 2.360 -2.659 1.00 34.56 111 THR A C 1
ATOM 869 O O . THR A 1 111 ? 18.970 1.226 -3.021 1.00 34.56 111 THR A O 1
ATOM 872 N N . ARG A 1 112 ? 17.729 2.617 -1.752 1.00 46.09 112 ARG A N 1
ATOM 873 C CA . ARG A 1 112 ? 16.912 1.672 -0.966 1.00 46.09 112 ARG A CA 1
ATOM 874 C C . ARG A 1 112 ? 15.607 1.305 -1.704 1.00 46.09 112 ARG A C 1
ATOM 876 O O . ARG A 1 112 ? 15.018 2.186 -2.328 1.00 46.09 112 ARG A O 1
ATOM 883 N N . ILE A 1 113 ? 15.091 0.074 -1.566 1.00 40.28 113 ILE A N 1
ATOM 884 C CA . ILE A 1 113 ? 13.758 -0.347 -2.072 1.00 40.28 113 ILE A CA 1
ATOM 885 C C . ILE A 1 113 ? 12.943 -1.006 -0.930 1.00 40.28 113 ILE A C 1
ATOM 887 O O . ILE A 1 113 ? 13.501 -1.755 -0.137 1.00 40.28 113 ILE A O 1
ATOM 891 N N . SER A 1 114 ? 11.642 -0.682 -0.812 1.00 37.44 114 SER A N 1
ATOM 892 C CA . SER A 1 114 ? 10.758 -0.885 0.363 1.00 37.44 114 SER A CA 1
ATOM 893 C C . SER A 1 114 ? 9.465 -1.662 0.022 1.00 37.44 114 SER A C 1
ATOM 895 O O . SER A 1 114 ? 8.738 -1.260 -0.876 1.00 37.44 114 SER A O 1
ATOM 897 N N . THR A 1 115 ? 9.108 -2.722 0.761 1.00 40.09 115 THR A N 1
ATOM 898 C CA . THR A 1 115 ? 8.101 -3.740 0.354 1.00 40.09 115 THR A CA 1
ATOM 899 C C . THR A 1 115 ? 6.756 -3.789 1.124 1.00 40.09 115 THR A C 1
ATOM 901 O O . THR A 1 115 ? 6.145 -4.851 1.219 1.00 40.09 115 THR A O 1
ATOM 904 N N . ILE A 1 116 ? 6.193 -2.673 1.609 1.00 39.31 116 ILE A N 1
ATOM 905 C CA . ILE A 1 116 ? 4.740 -2.617 1.937 1.00 39.31 116 ILE A CA 1
ATOM 906 C C . ILE A 1 116 ? 4.001 -2.102 0.691 1.00 39.31 116 ILE A C 1
ATOM 908 O O . ILE A 1 116 ? 4.408 -1.052 0.185 1.00 39.31 116 ILE A O 1
ATOM 912 N N . PRO A 1 117 ? 2.940 -2.763 0.176 1.00 41.44 117 PRO A N 1
ATOM 913 C CA . PRO A 1 117 ? 2.239 -2.258 -0.993 1.00 41.44 117 PRO A CA 1
ATOM 914 C C . PRO A 1 117 ? 1.502 -0.972 -0.615 1.00 41.44 117 PRO A C 1
ATOM 916 O O . PRO A 1 117 ? 0.468 -0.993 0.056 1.00 41.44 117 PRO A O 1
ATOM 919 N N . SER A 1 118 ? 2.061 0.173 -0.995 1.00 52.53 118 SER A N 1
ATOM 920 C CA . SER A 1 118 ? 1.323 1.427 -0.935 1.00 52.53 118 SER A CA 1
ATOM 921 C C . SER A 1 118 ? 0.250 1.410 -2.029 1.00 52.53 118 SER A C 1
ATOM 923 O O . SER A 1 118 ? 0.327 0.641 -2.984 1.00 52.53 118 SER A O 1
ATOM 925 N N . ARG A 1 119 ? -0.749 2.298 -1.961 1.00 63.97 119 ARG A N 1
ATOM 926 C CA . ARG A 1 119 ? -1.677 2.499 -3.094 1.00 63.97 119 ARG A CA 1
ATOM 927 C C . ARG A 1 119 ? -0.919 2.779 -4.406 1.00 63.97 119 ARG A C 1
ATOM 929 O O . ARG A 1 119 ? -1.405 2.482 -5.496 1.00 63.97 119 ARG A O 1
ATOM 936 N N . ASP A 1 120 ? 0.300 3.290 -4.279 1.00 82.06 120 ASP A N 1
ATOM 937 C CA . ASP A 1 120 ? 1.156 3.662 -5.386 1.00 82.06 120 ASP A CA 1
ATOM 938 C C . ASP A 1 120 ? 2.019 2.515 -5.914 1.00 82.06 120 ASP A C 1
ATOM 940 O O . ASP A 1 120 ? 2.307 2.542 -7.109 1.00 82.06 120 ASP A O 1
ATOM 944 N N . TYR A 1 121 ? 2.375 1.519 -5.084 1.00 88.88 121 TYR A N 1
ATOM 945 C CA . TYR A 1 121 ? 3.263 0.418 -5.472 1.00 88.88 121 TYR A CA 1
ATOM 946 C C . TYR A 1 121 ? 2.819 -0.960 -4.975 1.00 88.88 121 TYR A C 1
ATOM 948 O O . TYR A 1 121 ? 2.368 -1.112 -3.845 1.00 88.88 121 TYR A O 1
ATOM 956 N N . VAL A 1 122 ? 3.077 -1.992 -5.773 1.00 91.50 122 VAL A N 1
ATOM 957 C CA . VAL A 1 122 ? 2.897 -3.405 -5.429 1.00 91.50 122 VAL A CA 1
ATOM 958 C C . VAL A 1 122 ? 4.225 -4.150 -5.566 1.00 91.50 122 VAL A C 1
ATOM 960 O O . VAL A 1 122 ? 4.926 -3.990 -6.560 1.00 91.50 122 VAL A O 1
ATOM 963 N N . ALA A 1 123 ? 4.587 -4.960 -4.570 1.00 90.62 123 ALA A N 1
ATOM 964 C CA . ALA A 1 123 ? 5.796 -5.785 -4.625 1.00 90.62 123 ALA A CA 1
ATOM 965 C C . ALA A 1 123 ? 5.642 -6.949 -5.632 1.00 90.62 123 ALA A C 1
ATOM 967 O O . ALA A 1 123 ? 4.518 -7.431 -5.813 1.00 90.62 123 ALA A O 1
ATOM 968 N N . PRO A 1 124 ? 6.732 -7.472 -6.230 1.00 91.19 124 PRO A N 1
ATOM 969 C CA . PRO A 1 124 ? 6.660 -8.550 -7.223 1.00 91.19 124 PRO A CA 1
ATOM 970 C C . PRO A 1 124 ? 5.875 -9.787 -6.763 1.00 91.19 124 PRO A C 1
ATOM 972 O O . PRO A 1 124 ? 4.976 -10.252 -7.461 1.00 91.19 124 PRO A O 1
ATOM 975 N N . GLN A 1 125 ? 6.129 -10.280 -5.549 1.00 88.06 125 GLN A N 1
ATOM 976 C CA . GLN A 1 125 ? 5.435 -11.454 -5.008 1.00 88.06 125 GLN A CA 1
ATOM 977 C C . GLN A 1 125 ? 3.944 -11.186 -4.765 1.00 88.06 125 GLN A C 1
ATOM 979 O O . GLN A 1 125 ? 3.115 -12.067 -4.989 1.00 88.06 125 GLN A O 1
ATOM 984 N N . ALA A 1 126 ? 3.588 -9.970 -4.343 1.00 88.94 126 ALA A N 1
ATOM 985 C CA . ALA A 1 126 ? 2.192 -9.583 -4.168 1.00 88.94 126 ALA A CA 1
ATOM 986 C C . ALA A 1 126 ? 1.469 -9.506 -5.521 1.00 88.94 126 ALA A C 1
ATOM 988 O O . ALA A 1 126 ? 0.342 -9.982 -5.639 1.00 88.94 126 ALA A O 1
ATOM 989 N N . LEU A 1 127 ? 2.127 -8.982 -6.563 1.00 93.69 127 LEU A N 1
ATOM 990 C CA . LEU A 1 127 ? 1.572 -8.982 -7.916 1.00 93.69 127 LEU A CA 1
ATOM 991 C C . LEU A 1 127 ? 1.364 -10.412 -8.439 1.00 93.69 127 LEU A C 1
ATOM 993 O O . LEU A 1 127 ? 0.294 -10.701 -8.966 1.00 93.69 127 LEU A O 1
ATOM 997 N N . LEU A 1 128 ? 2.316 -11.328 -8.230 1.00 93.31 128 LEU A N 1
ATOM 998 C CA . LEU A 1 128 ? 2.142 -12.740 -8.596 1.00 93.31 128 LEU A CA 1
ATOM 999 C C . LEU A 1 128 ? 0.905 -13.361 -7.927 1.00 93.31 128 LEU A C 1
ATOM 1001 O O . LEU A 1 128 ? 0.125 -14.050 -8.578 1.00 93.31 128 LEU A O 1
ATOM 1005 N N . GLN A 1 129 ? 0.691 -13.093 -6.636 1.00 88.06 129 GLN A N 1
ATOM 1006 C CA . GLN A 1 129 ? -0.505 -13.563 -5.931 1.00 88.06 129 GLN A CA 1
ATOM 1007 C C . GLN A 1 129 ? -1.791 -12.989 -6.539 1.00 88.06 129 GLN A C 1
ATOM 1009 O O . GLN A 1 129 ? -2.774 -13.713 -6.687 1.00 88.06 129 GLN A O 1
ATOM 1014 N N . MET A 1 130 ? -1.784 -11.709 -6.924 1.00 89.88 130 MET A N 1
ATOM 1015 C CA . MET A 1 130 ? -2.928 -11.065 -7.577 1.00 89.88 130 MET A CA 1
ATOM 1016 C C . MET A 1 130 ? -3.230 -11.662 -8.956 1.00 89.88 130 MET A C 1
ATOM 1018 O O . MET A 1 130 ? -4.397 -11.753 -9.322 1.00 89.88 130 MET A O 1
ATOM 1022 N N . LEU A 1 131 ? -2.212 -12.094 -9.707 1.00 91.06 131 LEU A N 1
ATOM 1023 C CA . LEU A 1 131 ? -2.389 -12.730 -11.018 1.00 91.06 131 LEU A CA 1
ATOM 1024 C C . LEU A 1 131 ? -3.094 -14.092 -10.943 1.00 91.06 131 LEU A C 1
ATOM 1026 O O . LEU A 1 131 ? -3.720 -14.504 -11.914 1.00 91.06 131 LEU A O 1
ATOM 1030 N N . HIS A 1 132 ? -3.046 -14.768 -9.794 1.00 89.25 132 HIS A N 1
ATOM 1031 C CA . HIS A 1 132 ? -3.768 -16.024 -9.557 1.00 89.25 132 HIS A CA 1
ATOM 1032 C C . HIS A 1 132 ? -5.164 -15.828 -8.936 1.00 89.25 132 HIS A C 1
ATOM 1034 O O . HIS A 1 132 ? -5.843 -16.809 -8.627 1.00 89.25 132 HIS A O 1
ATOM 1040 N N . ALA A 1 133 ? -5.599 -14.585 -8.708 1.00 87.56 133 ALA A N 1
ATOM 1041 C CA . ALA A 1 133 ? -6.915 -14.296 -8.151 1.00 87.56 133 ALA A CA 1
ATOM 1042 C C . ALA A 1 133 ? -8.036 -14.467 -9.194 1.00 87.56 133 ALA A C 1
ATOM 1044 O O . ALA A 1 133 ? -7.796 -14.524 -10.396 1.00 87.56 133 ALA A O 1
ATOM 1045 N N . VAL A 1 134 ? -9.289 -14.505 -8.723 1.00 83.31 134 VAL A N 1
ATOM 1046 C CA . VAL A 1 134 ? -10.485 -14.630 -9.582 1.00 83.31 134 VAL A CA 1
ATOM 1047 C C . VAL A 1 134 ? -10.644 -13.436 -10.536 1.00 83.31 134 VAL A C 1
ATOM 1049 O O . VAL A 1 134 ? -11.137 -13.606 -11.646 1.00 83.31 134 VAL A O 1
ATOM 1052 N N . ASP A 1 135 ? -10.215 -12.244 -10.112 1.00 85.44 135 ASP A N 1
ATOM 1053 C CA . ASP A 1 135 ? -10.222 -11.013 -10.914 1.00 85.44 135 ASP A CA 1
ATOM 1054 C C . ASP A 1 135 ? -8.810 -10.394 -10.919 1.00 85.44 135 ASP A C 1
ATOM 1056 O O . ASP A 1 135 ? -8.498 -9.538 -10.082 1.00 85.44 135 ASP A O 1
ATOM 1060 N N . PRO A 1 136 ? -7.901 -10.895 -11.778 1.00 92.69 136 PRO A N 1
ATOM 1061 C CA . PRO A 1 136 ? -6.514 -10.453 -11.796 1.00 92.69 136 PRO A CA 1
ATOM 1062 C C . PRO A 1 136 ? -6.373 -9.055 -12.424 1.00 92.69 136 PRO A C 1
ATOM 1064 O O . PRO A 1 136 ? -7.137 -8.680 -13.321 1.00 92.69 136 PRO A O 1
ATOM 1067 N N . PRO A 1 137 ? -5.376 -8.257 -12.001 1.00 95.69 137 PRO A N 1
ATOM 1068 C CA . PRO A 1 137 ? -5.137 -6.940 -12.580 1.00 95.69 137 PRO A CA 1
ATOM 1069 C C . PRO A 1 137 ? -4.677 -7.027 -14.045 1.00 95.69 137 PRO A C 1
ATOM 1071 O O . PRO A 1 137 ? -4.093 -8.014 -14.483 1.00 95.69 137 PRO A O 1
ATOM 1074 N N . LEU A 1 138 ? -4.870 -5.942 -14.803 1.00 96.88 138 LEU A N 1
ATOM 1075 C CA . LEU A 1 138 ? -4.141 -5.723 -16.054 1.00 96.88 138 LEU A CA 1
ATOM 1076 C C . LEU A 1 138 ? -2.696 -5.363 -15.723 1.00 96.88 138 LEU A C 1
ATOM 1078 O O . LEU A 1 138 ? -2.472 -4.312 -15.132 1.00 96.88 138 LEU A O 1
ATOM 1082 N N . VAL A 1 139 ? -1.727 -6.163 -16.149 1.00 97.88 139 VAL A N 1
ATOM 1083 C CA . VAL A 1 139 ? -0.316 -5.771 -16.076 1.00 97.88 139 VAL A CA 1
ATOM 1084 C C . VAL A 1 139 ? 0.063 -5.071 -17.376 1.00 97.88 139 VAL A C 1
ATOM 1086 O O . VAL A 1 139 ? -0.139 -5.625 -18.453 1.00 97.88 139 VAL A O 1
ATOM 1089 N N . LEU A 1 140 ? 0.566 -3.843 -17.274 1.00 97.69 140 LEU A N 1
ATOM 1090 C CA . LEU A 1 140 ? 0.894 -2.985 -18.408 1.00 97.69 140 LEU A CA 1
ATOM 1091 C C . LEU A 1 140 ? 2.405 -2.745 -18.465 1.00 97.69 140 LEU A C 1
ATOM 1093 O O . LEU A 1 140 ? 2.961 -2.046 -17.608 1.00 97.69 140 LEU A O 1
ATOM 1097 N N . ASP A 1 141 ? 3.055 -3.304 -19.483 1.00 98.06 141 ASP A N 1
ATOM 1098 C CA . ASP A 1 141 ? 4.458 -3.032 -19.777 1.00 98.06 141 ASP A CA 1
ATOM 1099 C C . ASP A 1 141 ? 4.569 -1.744 -20.596 1.00 98.06 141 ASP A C 1
ATOM 1101 O O . ASP A 1 141 ? 4.111 -1.682 -21.739 1.00 98.06 141 ASP A O 1
ATOM 1105 N N . VAL A 1 142 ? 5.175 -0.712 -20.003 1.00 97.25 142 VAL A N 1
ATOM 1106 C CA . VAL A 1 142 ? 5.312 0.612 -20.629 1.00 97.25 142 VAL A CA 1
ATOM 1107 C C . VAL A 1 142 ? 6.720 0.888 -21.166 1.00 97.25 142 VAL A C 1
ATOM 1109 O O . VAL A 1 142 ? 7.088 2.049 -21.394 1.00 97.25 142 VAL A O 1
ATOM 1112 N N . ARG A 1 143 ? 7.534 -0.162 -21.326 1.00 96.62 143 ARG A N 1
ATOM 1113 C CA . ARG A 1 143 ? 8.893 -0.105 -21.886 1.00 96.62 143 ARG A CA 1
ATOM 1114 C C . ARG A 1 143 ? 8.873 -0.003 -23.416 1.00 96.62 143 ARG A C 1
ATOM 1116 O O . ARG A 1 143 ? 7.818 0.045 -24.040 1.00 96.62 143 ARG A O 1
ATOM 1123 N N . SER A 1 144 ? 10.049 0.113 -24.027 1.00 93.31 144 SER A N 1
ATOM 1124 C CA . SER A 1 144 ? 10.207 0.026 -25.485 1.00 93.31 144 SER A CA 1
ATOM 1125 C C . SER A 1 144 ? 9.952 -1.399 -25.994 1.00 93.31 144 SER A C 1
ATOM 1127 O O . SER A 1 144 ? 9.934 -2.337 -25.203 1.00 93.31 144 SER A O 1
ATOM 1129 N N . ALA A 1 145 ? 9.752 -1.560 -27.307 1.00 93.75 145 ALA A N 1
ATOM 1130 C CA . ALA A 1 145 ? 9.527 -2.877 -27.914 1.00 93.75 145 ALA A CA 1
ATOM 1131 C C . ALA A 1 145 ? 10.717 -3.817 -27.677 1.00 93.75 145 ALA A C 1
ATOM 1133 O O . ALA A 1 145 ? 10.525 -4.904 -27.161 1.00 93.75 145 ALA A O 1
ATOM 1134 N N . ALA A 1 146 ? 11.947 -3.341 -27.904 1.00 91.19 146 ALA A N 1
ATOM 1135 C CA . ALA A 1 146 ? 13.156 -4.126 -27.647 1.00 91.19 146 ALA A CA 1
ATOM 1136 C C . ALA A 1 146 ? 13.234 -4.633 -26.193 1.00 91.19 146 ALA A C 1
ATOM 1138 O O . ALA A 1 146 ? 13.469 -5.812 -25.965 1.00 91.19 146 ALA A O 1
ATOM 1139 N N . GLU A 1 147 ? 12.952 -3.766 -25.209 1.00 93.94 147 GLU A N 1
ATOM 1140 C CA . GLU A 1 147 ? 12.919 -4.159 -23.790 1.00 93.94 147 GLU A CA 1
ATOM 1141 C C . GLU A 1 147 ? 11.822 -5.200 -23.485 1.00 93.94 147 GLU A C 1
ATOM 1143 O O . GLU A 1 147 ? 11.986 -5.997 -22.564 1.00 93.94 147 GLU A O 1
ATOM 1148 N N . TYR A 1 148 ? 10.688 -5.158 -24.194 1.00 94.62 148 TYR A N 1
ATOM 1149 C CA . TYR A 1 148 ? 9.588 -6.115 -24.044 1.00 94.62 148 TYR A CA 1
ATOM 1150 C C . TYR A 1 148 ? 9.924 -7.465 -24.690 1.00 94.62 148 TYR A C 1
ATOM 1152 O O . TYR A 1 148 ? 9.715 -8.508 -24.070 1.00 94.62 148 TYR A O 1
ATOM 1160 N N . ASP A 1 149 ? 10.482 -7.442 -25.899 1.00 92.19 149 ASP A N 1
ATOM 1161 C CA . ASP A 1 149 ? 10.810 -8.627 -26.695 1.00 92.19 149 ASP A CA 1
ATOM 1162 C C . ASP A 1 149 ? 11.913 -9.470 -26.034 1.00 92.19 149 ASP A C 1
ATOM 1164 O O . ASP A 1 149 ? 11.823 -10.696 -26.020 1.00 92.19 149 ASP A O 1
ATOM 1168 N N . GLU A 1 150 ? 12.900 -8.817 -25.405 1.00 89.88 150 GLU A N 1
ATOM 1169 C CA . GLU A 1 150 ? 13.968 -9.456 -24.610 1.00 89.88 150 GLU A CA 1
ATOM 1170 C C . GLU A 1 150 ? 13.454 -10.190 -23.357 1.00 89.88 150 GLU A C 1
ATOM 1172 O O . GLU A 1 150 ? 14.176 -10.983 -22.749 1.00 89.88 150 GLU A O 1
ATOM 1177 N N . GLY A 1 151 ? 12.216 -9.919 -22.950 1.00 93.06 151 GLY A N 1
ATOM 1178 C CA . GLY A 1 151 ? 11.563 -10.551 -21.817 1.00 93.06 151 GLY A CA 1
ATOM 1179 C C . GLY A 1 151 ? 10.675 -9.575 -21.063 1.00 93.06 151 GLY A C 1
ATOM 1180 O O . GLY A 1 151 ? 11.054 -8.432 -20.804 1.00 93.06 151 GLY A O 1
ATOM 1181 N N . HIS A 1 152 ? 9.499 -10.032 -20.657 1.00 97.25 152 HIS A N 1
ATOM 1182 C CA . HIS A 1 152 ? 8.499 -9.250 -19.935 1.00 97.25 152 HIS A CA 1
ATOM 1183 C C . HIS A 1 152 ? 7.773 -10.099 -18.886 1.00 97.25 152 HIS A C 1
ATOM 1185 O O . HIS A 1 152 ? 7.886 -11.322 -18.858 1.00 97.25 152 HIS A O 1
ATOM 1191 N N . VAL A 1 153 ? 7.054 -9.448 -17.968 1.00 96.62 153 VAL A N 1
ATOM 1192 C CA . VAL A 1 153 ? 6.221 -10.147 -16.978 1.00 96.62 153 VAL A CA 1
ATOM 1193 C C . VAL A 1 153 ? 5.212 -11.021 -17.723 1.00 96.62 153 VAL A C 1
ATOM 1195 O O . VAL A 1 153 ? 4.497 -10.510 -18.582 1.00 96.62 153 VAL A O 1
ATOM 1198 N N . ALA A 1 154 ? 5.141 -12.314 -17.399 1.00 93.81 154 ALA A N 1
ATOM 1199 C CA . ALA A 1 154 ? 4.218 -13.228 -18.070 1.00 93.81 154 ALA A CA 1
ATOM 1200 C C . ALA A 1 154 ? 2.760 -12.734 -17.972 1.00 93.81 154 ALA A C 1
ATOM 1202 O O . ALA A 1 154 ? 2.297 -12.351 -16.892 1.00 93.81 154 ALA A O 1
ATOM 1203 N N . GLY A 1 155 ? 2.046 -12.706 -19.100 1.00 92.50 155 GLY A N 1
ATOM 1204 C CA . GLY A 1 155 ? 0.688 -12.165 -19.198 1.00 92.50 155 GLY A CA 1
ATOM 1205 C C . GLY A 1 155 ? 0.594 -10.631 -19.221 1.00 92.50 155 GLY A C 1
ATOM 1206 O O . GLY A 1 155 ? -0.515 -10.085 -19.161 1.00 92.50 155 GLY A O 1
ATOM 1207 N N . ALA A 1 156 ? 1.716 -9.908 -19.304 1.00 97.06 156 ALA A N 1
ATOM 1208 C CA . ALA A 1 156 ? 1.704 -8.455 -19.440 1.00 97.06 156 ALA A CA 1
ATOM 1209 C C . ALA A 1 156 ? 1.266 -8.007 -20.837 1.00 97.06 156 ALA A C 1
ATOM 1211 O O . ALA A 1 156 ? 1.729 -8.499 -21.864 1.00 97.06 156 ALA A O 1
ATOM 1212 N N . THR A 1 157 ? 0.410 -6.989 -20.873 1.00 96.19 157 THR A N 1
ATOM 1213 C CA . THR A 1 157 ? 0.040 -6.289 -22.102 1.00 96.19 157 THR A CA 1
ATOM 1214 C C . THR A 1 157 ? 1.081 -5.224 -22.420 1.00 96.19 157 THR A C 1
ATOM 1216 O O . THR A 1 157 ? 1.341 -4.341 -21.601 1.00 96.19 157 THR A O 1
ATOM 1219 N N . TYR A 1 158 ? 1.643 -5.279 -23.625 1.00 96.62 158 TYR A N 1
ATOM 1220 C CA . TYR A 1 158 ? 2.539 -4.248 -24.135 1.00 96.62 158 TYR A CA 1
ATOM 1221 C C . TYR A 1 158 ? 1.775 -2.964 -24.492 1.00 96.62 158 TYR A C 1
ATOM 1223 O O . TYR A 1 158 ? 0.884 -2.972 -25.343 1.00 96.62 158 TYR A O 1
ATOM 1231 N N . MET A 1 159 ? 2.132 -1.844 -23.861 1.00 96.31 159 MET A N 1
ATOM 1232 C CA . MET A 1 159 ? 1.656 -0.508 -24.228 1.00 96.31 159 MET A CA 1
ATOM 1233 C C . MET A 1 159 ? 2.707 0.531 -23.820 1.00 96.31 159 MET A C 1
ATOM 1235 O O . MET A 1 159 ? 2.703 0.992 -22.674 1.00 96.31 159 MET A O 1
ATOM 1239 N N . PRO A 1 160 ? 3.610 0.927 -24.730 1.00 94.94 160 PRO A N 1
ATOM 1240 C CA . PRO A 1 160 ? 4.714 1.814 -24.394 1.00 94.94 160 PRO A CA 1
ATOM 1241 C C . PRO A 1 160 ? 4.191 3.165 -23.891 1.00 94.94 160 PRO A C 1
ATOM 1243 O O . PRO A 1 160 ? 3.130 3.637 -24.308 1.00 94.94 160 PRO A O 1
ATOM 12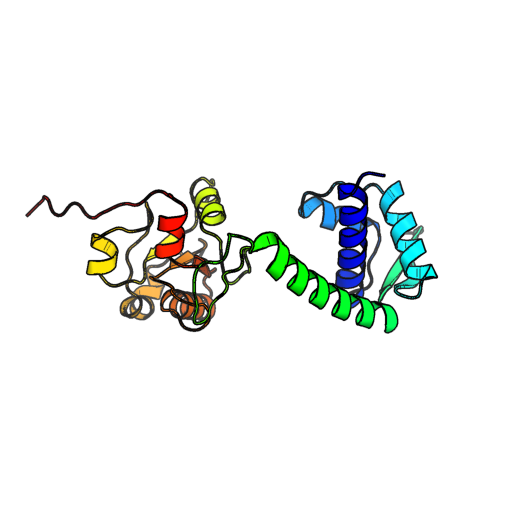46 N N . HIS A 1 161 ? 4.928 3.780 -22.960 1.00 93.50 161 HIS A N 1
ATOM 1247 C CA . HIS A 1 161 ? 4.491 4.971 -22.215 1.00 93.50 161 HIS A CA 1
ATOM 1248 C C . HIS A 1 161 ? 3.947 6.108 -23.101 1.00 93.50 161 HIS A C 1
ATOM 1250 O O . HIS A 1 161 ? 2.957 6.748 -22.751 1.00 93.50 161 HIS A O 1
ATOM 1256 N N . ASP A 1 162 ? 4.573 6.341 -24.253 1.00 89.38 162 ASP A N 1
ATOM 1257 C CA . ASP A 1 162 ? 4.204 7.371 -25.227 1.00 89.38 162 ASP A CA 1
ATOM 1258 C C . ASP A 1 162 ? 2.846 7.121 -25.904 1.00 89.38 162 ASP A C 1
ATOM 1260 O O . ASP A 1 162 ? 2.182 8.069 -26.322 1.00 89.38 162 ASP A O 1
ATOM 1264 N N . ARG A 1 163 ? 2.390 5.865 -25.968 1.00 93.25 163 ARG A N 1
ATOM 1265 C CA . ARG A 1 163 ? 1.100 5.492 -26.566 1.00 93.25 163 ARG A CA 1
ATOM 1266 C C . ARG A 1 163 ? -0.064 5.497 -25.587 1.00 93.25 163 ARG A C 1
ATOM 1268 O O . ARG A 1 163 ? -1.206 5.633 -26.026 1.00 93.25 163 ARG A O 1
ATOM 1275 N N . VAL A 1 164 ? 0.198 5.403 -24.281 1.00 92.88 164 VAL A N 1
ATOM 1276 C CA . VAL A 1 164 ? -0.861 5.233 -23.270 1.00 92.88 164 VAL A CA 1
ATOM 1277 C C . VAL A 1 164 ? -1.897 6.353 -23.340 1.00 92.88 164 VAL A C 1
ATOM 1279 O O . VAL A 1 164 ? -3.089 6.070 -23.369 1.00 92.88 164 VAL A O 1
ATOM 1282 N N . SER A 1 165 ? -1.459 7.613 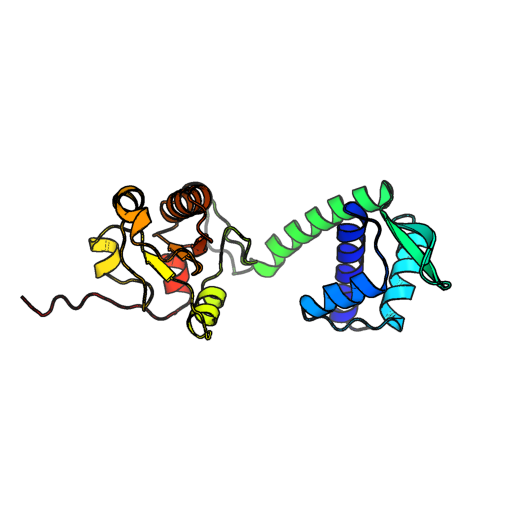-23.436 1.00 91.56 165 SER A N 1
ATOM 1283 C CA . SER A 1 165 ? -2.362 8.775 -23.495 1.00 91.56 165 SER A CA 1
ATOM 1284 C C . SER A 1 165 ? -3.332 8.709 -24.683 1.00 91.56 165 SER A C 1
ATOM 1286 O O . SER A 1 165 ? -4.533 8.924 -24.529 1.00 91.56 165 SER A O 1
ATOM 1288 N N . ALA A 1 166 ? -2.834 8.324 -25.863 1.00 93.12 166 ALA A N 1
ATOM 1289 C CA . ALA A 1 166 ? -3.644 8.210 -27.075 1.00 93.12 166 ALA A CA 1
ATOM 1290 C C . ALA A 1 166 ? -4.595 7.000 -27.058 1.00 93.12 166 ALA A C 1
ATOM 1292 O O . ALA A 1 166 ? -5.583 6.979 -27.790 1.00 93.12 166 ALA A O 1
ATOM 1293 N N . GLN A 1 167 ? -4.302 5.990 -26.236 1.00 93.06 167 GLN A N 1
ATOM 1294 C CA . GLN A 1 167 ? -5.033 4.725 -26.184 1.00 93.06 167 GLN A CA 1
ATOM 1295 C C . GLN A 1 167 ? -5.817 4.533 -24.880 1.00 93.06 167 GLN A C 1
ATOM 1297 O O . GLN A 1 167 ? -6.327 3.438 -24.641 1.00 93.06 167 GLN A O 1
ATOM 1302 N N . LEU A 1 168 ? -5.978 5.582 -24.062 1.00 91.44 168 LEU A N 1
ATOM 1303 C CA . LEU A 1 168 ? -6.681 5.515 -22.776 1.00 91.44 168 LEU A CA 1
ATOM 1304 C C . LEU A 1 168 ? -8.049 4.840 -22.888 1.00 91.44 168 LEU A C 1
ATOM 1306 O O . LEU A 1 168 ? -8.383 4.024 -22.041 1.00 91.44 168 LEU A O 1
ATOM 1310 N N . SER A 1 169 ? -8.827 5.128 -23.933 1.00 91.31 169 SER A N 1
ATOM 1311 C CA . SER A 1 169 ? -10.174 4.573 -24.135 1.00 91.31 169 SER A CA 1
ATOM 1312 C C . SER A 1 169 ? -10.212 3.061 -24.385 1.00 91.31 169 SER A C 1
ATOM 1314 O O . SER A 1 169 ? -11.276 2.457 -24.273 1.00 91.31 169 SER A O 1
ATOM 1316 N N . THR A 1 170 ? -9.074 2.445 -24.711 1.00 93.06 170 THR A N 1
ATOM 1317 C CA . THR A 1 170 ? -8.964 0.997 -24.946 1.00 93.06 170 THR A CA 1
ATOM 1318 C C . THR A 1 170 ? -8.770 0.195 -23.656 1.00 93.06 170 THR A C 1
ATOM 1320 O O . THR A 1 170 ? -8.936 -1.024 -23.659 1.00 93.06 170 THR A O 1
ATOM 1323 N N . LEU A 1 171 ? -8.432 0.863 -22.546 1.00 93.31 171 LEU A N 1
ATOM 1324 C CA . LEU A 1 171 ? -8.140 0.219 -21.268 1.00 93.31 171 LEU A CA 1
ATOM 1325 C C . LEU A 1 171 ? -9.420 -0.131 -20.483 1.00 93.31 171 LEU A C 1
ATOM 1327 O O . LEU A 1 171 ? -10.417 0.595 -20.537 1.00 93.31 171 LEU A O 1
ATOM 1331 N N . PRO A 1 172 ? -9.414 -1.229 -19.703 1.00 89.50 172 PRO A N 1
ATOM 1332 C CA . PRO A 1 172 ? -10.574 -1.653 -18.927 1.00 89.50 172 PRO A CA 1
ATOM 1333 C C . PRO A 1 172 ? -10.837 -0.716 -17.738 1.00 89.50 172 PRO A C 1
ATOM 1335 O O . PRO A 1 172 ? -10.041 -0.621 -16.811 1.00 89.50 172 PRO A O 1
ATOM 1338 N N . GLN A 1 173 ? -12.010 -0.083 -17.721 1.00 81.38 173 GLN A N 1
ATOM 1339 C CA . GLN A 1 173 ? -12.399 0.926 -16.720 1.00 81.38 173 GLN A CA 1
ATOM 1340 C C . GLN A 1 173 ? -12.618 0.384 -15.295 1.00 81.38 173 GLN A C 1
ATOM 1342 O O . GLN A 1 173 ? -12.518 1.124 -14.323 1.00 81.38 173 GLN A O 1
ATOM 1347 N N . ARG A 1 174 ? -12.961 -0.902 -15.149 1.00 85.69 174 ARG A N 1
ATOM 1348 C CA . ARG A 1 174 ? -13.310 -1.516 -13.850 1.00 85.69 174 ARG A CA 1
ATOM 1349 C C . ARG A 1 174 ? -12.258 -2.479 -13.308 1.00 85.69 174 ARG A C 1
ATOM 1351 O O . ARG A 1 174 ? -12.476 -3.058 -12.250 1.00 85.69 174 ARG A O 1
ATOM 1358 N N . ARG A 1 175 ? -11.144 -2.659 -14.021 1.00 88.31 175 ARG A N 1
ATOM 1359 C CA . ARG A 1 175 ? -10.072 -3.578 -13.631 1.00 88.31 175 ARG A CA 1
ATOM 1360 C C . ARG A 1 175 ? -8.886 -2.776 -13.122 1.00 88.31 175 ARG A C 1
ATOM 1362 O O . ARG A 1 175 ? -8.510 -1.785 -13.744 1.00 88.31 175 ARG A O 1
ATOM 1369 N N . ARG A 1 176 ? -8.274 -3.219 -12.023 1.00 93.75 176 ARG A N 1
ATOM 1370 C CA . ARG A 1 176 ? -7.015 -2.630 -11.552 1.00 93.75 176 ARG A CA 1
ATOM 1371 C C . ARG A 1 176 ? -5.937 -2.767 -12.625 1.00 93.75 176 ARG A C 1
ATOM 1373 O O . ARG A 1 176 ? -5.818 -3.824 -13.240 1.00 93.75 176 ARG A O 1
ATOM 1380 N N . ILE A 1 177 ? -5.131 -1.727 -12.806 1.00 96.81 177 ILE A N 1
ATOM 1381 C CA . ILE A 1 177 ? -4.000 -1.688 -13.734 1.00 96.81 177 ILE A CA 1
ATOM 1382 C C . ILE A 1 177 ? -2.698 -1.598 -12.933 1.00 96.81 177 ILE A C 1
ATOM 1384 O O . ILE A 1 177 ? -2.549 -0.754 -12.055 1.00 96.81 177 ILE A O 1
ATOM 1388 N N . VAL A 1 178 ? -1.741 -2.468 -13.228 1.00 97.56 178 VAL A N 1
ATOM 1389 C CA . VAL A 1 178 ? -0.405 -2.475 -12.634 1.00 97.56 178 VAL A CA 1
ATOM 1390 C C . VAL A 1 178 ? 0.587 -2.1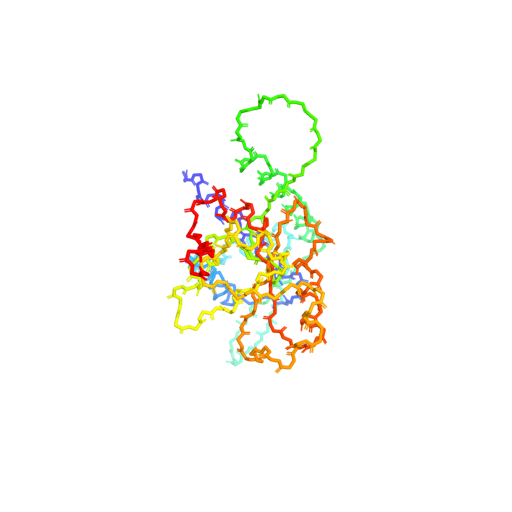32 -13.733 1.00 97.56 178 VAL A C 1
ATOM 1392 O O . VAL A 1 178 ? 0.829 -2.933 -14.628 1.00 97.56 178 VAL A O 1
ATOM 1395 N N . THR A 1 179 ? 1.150 -0.931 -13.691 1.00 97.31 179 THR A N 1
ATOM 1396 C CA . THR A 1 179 ? 2.126 -0.479 -14.689 1.00 97.31 179 THR A CA 1
ATOM 1397 C C . THR A 1 179 ? 3.540 -0.816 -14.247 1.00 97.31 179 THR A C 1
ATOM 1399 O O . THR A 1 179 ? 3.852 -0.689 -13.060 1.00 97.31 179 THR A O 1
ATOM 1402 N N . TYR A 1 180 ? 4.432 -1.133 -15.180 1.00 97.25 180 TYR A N 1
ATOM 1403 C CA . TYR A 1 180 ? 5.850 -1.260 -14.862 1.00 97.25 180 TYR A CA 1
ATOM 1404 C C . TYR A 1 180 ? 6.756 -0.835 -16.012 1.00 97.25 180 TYR A C 1
ATOM 1406 O O . TYR A 1 180 ? 6.371 -0.814 -17.178 1.00 97.25 180 TYR A O 1
ATOM 1414 N N . CYS A 1 181 ? 7.992 -0.497 -15.662 1.00 93.81 181 CYS A N 1
ATOM 1415 C CA . CYS A 1 181 ? 9.073 -0.317 -16.618 1.00 93.81 181 CYS A CA 1
ATOM 1416 C C . CYS A 1 181 ? 10.373 -0.919 -16.075 1.00 93.81 181 CYS A C 1
ATOM 1418 O O . CYS A 1 181 ? 10.364 -1.581 -15.039 1.00 93.81 181 CYS A O 1
ATOM 1420 N N . ASN A 1 182 ? 11.506 -0.640 -16.720 1.00 89.31 182 ASN A N 1
ATOM 1421 C CA . ASN A 1 182 ? 12.824 -0.844 -16.119 1.00 89.31 182 ASN A CA 1
ATOM 1422 C C . ASN A 1 182 ? 13.060 0.263 -15.077 1.00 89.31 182 ASN A C 1
ATOM 1424 O O . ASN A 1 182 ? 13.596 1.327 -15.383 1.00 89.31 182 ASN A O 1
ATOM 1428 N N . MET A 1 183 ? 12.509 0.077 -13.876 1.00 75.69 183 MET A N 1
ATOM 1429 C CA . MET A 1 183 ? 12.606 1.034 -12.775 1.00 75.69 183 MET A CA 1
ATOM 1430 C C . MET A 1 183 ? 13.937 0.841 -12.047 1.00 75.69 183 MET A C 1
ATOM 1432 O O . MET A 1 183 ? 14.161 -0.194 -11.435 1.00 75.69 183 MET A O 1
ATOM 1436 N N . LEU A 1 184 ? 14.794 1.862 -12.088 1.00 65.06 184 LEU A N 1
ATOM 1437 C CA . LEU A 1 184 ? 16.047 1.890 -11.324 1.00 65.06 184 LEU A CA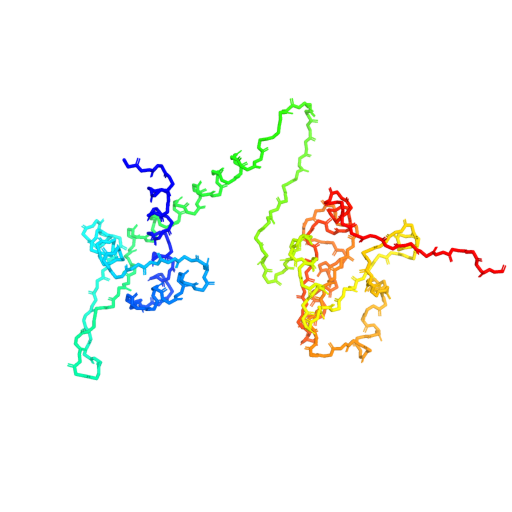 1
ATOM 1438 C C . LEU A 1 184 ? 15.852 2.535 -9.941 1.00 65.06 184 LEU A C 1
ATOM 1440 O O . LEU A 1 184 ? 16.392 2.058 -8.949 1.00 65.06 184 LEU A O 1
ATOM 1444 N N . HIS A 1 185 ? 15.027 3.588 -9.866 1.00 69.56 185 HIS A N 1
ATOM 1445 C CA . HIS A 1 185 ? 14.689 4.309 -8.635 1.00 69.56 185 HIS A CA 1
ATOM 1446 C C . HIS A 1 185 ? 13.226 4.780 -8.663 1.00 69.56 185 HIS A C 1
ATOM 1448 O O . HIS A 1 185 ? 12.653 4.985 -9.740 1.00 69.56 185 HIS A O 1
ATOM 1454 N N . ARG A 1 186 ? 12.640 5.003 -7.481 1.00 73.62 186 ARG A N 1
ATOM 1455 C CA . ARG A 1 186 ? 11.299 5.590 -7.323 1.00 73.62 186 ARG A CA 1
ATOM 1456 C C . ARG A 1 186 ? 11.289 7.102 -7.581 1.00 73.62 186 ARG A C 1
ATOM 1458 O O . ARG A 1 186 ? 12.283 7.794 -7.374 1.00 73.62 186 ARG A O 1
ATOM 1465 N N . GLY A 1 187 ? 10.129 7.619 -7.973 1.00 64.81 187 GLY A N 1
ATOM 1466 C CA . GLY A 1 187 ? 9.757 9.031 -8.019 1.00 64.81 187 GLY A CA 1
ATOM 1467 C C . GLY A 1 187 ? 9.696 9.680 -9.406 1.00 64.81 187 GLY A C 1
ATOM 1468 O O . GLY A 1 187 ? 9.182 10.793 -9.497 1.00 64.81 187 GLY A O 1
ATOM 1469 N N . ARG A 1 188 ? 10.215 9.059 -10.480 1.00 73.44 188 ARG A N 1
ATOM 1470 C CA . ARG A 1 188 ? 10.259 9.654 -11.848 1.00 73.44 188 ARG A CA 1
ATOM 1471 C C . ARG A 1 188 ? 10.256 8.643 -13.014 1.00 73.44 188 ARG A C 1
ATOM 1473 O O . ARG A 1 188 ? 10.487 9.013 -14.174 1.00 73.44 188 ARG A O 1
ATOM 1480 N N . SER A 1 189 ? 10.034 7.366 -12.736 1.00 86.25 189 SER A N 1
ATOM 1481 C CA . SER A 1 189 ? 10.047 6.285 -13.723 1.00 86.25 189 SER A CA 1
ATOM 1482 C C . SER A 1 189 ? 8.915 6.417 -14.756 1.00 86.25 189 SER A C 1
ATOM 1484 O O . SER A 1 189 ? 7.931 7.135 -14.554 1.00 86.25 189 SER A O 1
ATOM 1486 N N . ARG A 1 190 ? 9.055 5.719 -15.895 1.00 90.56 190 ARG A N 1
ATOM 1487 C CA . ARG A 1 190 ? 8.004 5.638 -16.930 1.00 90.56 190 ARG A CA 1
ATOM 1488 C C . ARG A 1 190 ? 6.726 5.011 -16.361 1.00 90.56 190 ARG A C 1
ATOM 1490 O O . ARG A 1 190 ? 5.647 5.538 -16.601 1.00 90.56 190 ARG A O 1
ATOM 1497 N N . GLY A 1 191 ? 6.862 3.949 -15.561 1.00 91.88 191 GLY A N 1
ATOM 1498 C CA . GLY A 1 191 ? 5.740 3.288 -14.888 1.00 91.88 191 GLY A CA 1
ATOM 1499 C C . GLY A 1 191 ? 4.959 4.240 -13.982 1.00 91.88 191 GLY A C 1
ATOM 1500 O O . GLY A 1 191 ? 3.750 4.359 -14.124 1.00 91.88 191 GLY A O 1
ATOM 1501 N N . GLU A 1 192 ? 5.642 5.003 -13.124 1.00 90.50 192 GLU A N 1
ATOM 1502 C CA . GLU A 1 192 ? 4.982 5.973 -12.233 1.00 90.50 192 GLU A CA 1
ATOM 1503 C C . GLU A 1 192 ? 4.254 7.078 -12.998 1.00 90.50 192 GLU A C 1
ATOM 1505 O O . GLU A 1 192 ? 3.113 7.398 -12.668 1.00 90.50 192 GLU A O 1
ATOM 1510 N N . ARG A 1 193 ? 4.879 7.628 -14.047 1.00 90.19 193 ARG A N 1
ATOM 1511 C CA . ARG A 1 193 ? 4.239 8.637 -14.902 1.00 90.19 193 ARG A CA 1
ATOM 1512 C C . ARG A 1 193 ? 3.001 8.083 -15.602 1.00 90.19 193 ARG A C 1
ATOM 1514 O O . ARG A 1 193 ? 1.990 8.775 -15.676 1.00 90.19 193 ARG A O 1
ATOM 1521 N N . THR A 1 194 ? 3.050 6.835 -16.070 1.00 94.94 194 THR A N 1
ATOM 1522 C CA . THR A 1 194 ? 1.868 6.171 -16.629 1.00 94.94 194 THR A CA 1
ATOM 1523 C C . THR A 1 194 ? 0.785 5.963 -15.571 1.00 94.94 194 THR A C 1
ATOM 1525 O O . THR A 1 194 ? -0.369 6.300 -15.817 1.00 94.94 194 THR A O 1
ATOM 1528 N N . ALA A 1 195 ? 1.122 5.442 -14.389 1.00 94.44 195 ALA A N 1
ATOM 1529 C CA . ALA A 1 195 ? 0.147 5.232 -13.320 1.00 94.44 195 ALA A CA 1
ATOM 1530 C C . ALA A 1 195 ? -0.511 6.545 -12.873 1.00 94.44 195 ALA A C 1
ATOM 1532 O O . ALA A 1 195 ? -1.714 6.568 -12.624 1.00 94.44 195 ALA A O 1
ATOM 1533 N N . GLN A 1 196 ? 0.248 7.642 -12.809 1.00 91.69 196 GLN A N 1
ATOM 1534 C CA . GLN A 1 196 ? -0.293 8.969 -12.529 1.00 91.69 196 GLN A CA 1
ATOM 1535 C C . GLN A 1 196 ? -1.298 9.403 -13.604 1.00 91.69 196 GLN A C 1
ATOM 1537 O O . GLN A 1 196 ? -2.432 9.725 -13.257 1.00 91.69 196 GLN A O 1
ATOM 1542 N N . LEU A 1 197 ? -0.924 9.334 -14.887 1.00 91.94 197 LEU A N 1
ATOM 1543 C CA . LEU A 1 197 ? -1.818 9.655 -16.006 1.00 91.94 197 LEU A CA 1
ATOM 1544 C C . LEU A 1 197 ? -3.118 8.836 -15.949 1.00 91.94 197 LEU A C 1
ATOM 1546 O O . LEU A 1 197 ? -4.208 9.371 -16.145 1.00 91.94 197 LEU A O 1
ATOM 1550 N N . LEU A 1 198 ? -3.018 7.537 -15.659 1.00 94.31 198 LEU A N 1
ATOM 1551 C CA . LEU A 1 198 ? -4.175 6.652 -15.525 1.00 94.31 198 LEU A CA 1
ATOM 1552 C C . LEU A 1 198 ? -5.087 7.079 -14.364 1.00 94.31 198 LEU A C 1
ATOM 1554 O O . LEU A 1 198 ? -6.300 7.172 -14.546 1.00 94.31 198 LEU A O 1
ATOM 1558 N N . ARG A 1 199 ? -4.525 7.401 -13.193 1.00 93.38 199 ARG A N 1
ATOM 1559 C CA . ARG A 1 199 ? -5.301 7.873 -12.029 1.00 93.38 199 ARG A CA 1
ATOM 1560 C C . ARG A 1 199 ? -5.981 9.216 -12.281 1.00 93.38 199 ARG A C 1
ATOM 1562 O O . ARG A 1 199 ? -7.129 9.391 -11.880 1.00 93.38 199 ARG A O 1
ATOM 1569 N N . GLU A 1 200 ? -5.300 10.142 -12.954 1.00 92.44 200 GLU A N 1
ATOM 1570 C CA . GLU A 1 200 ? -5.867 11.433 -13.375 1.00 92.44 200 GLU A CA 1
ATOM 1571 C C . GLU A 1 200 ? -7.064 11.246 -14.320 1.00 92.44 200 GLU A C 1
ATOM 1573 O O . GLU A 1 200 ? -7.988 12.052 -14.311 1.00 92.44 200 GLU A O 1
ATOM 1578 N N . ASN A 1 201 ? -7.091 10.134 -15.061 1.00 92.38 201 ASN A N 1
ATOM 1579 C CA . ASN A 1 201 ? -8.199 9.713 -15.919 1.00 92.38 201 ASN A CA 1
ATOM 1580 C C . ASN A 1 201 ? -9.121 8.671 -15.251 1.00 92.38 201 ASN A C 1
ATOM 1582 O O . ASN A 1 201 ? -9.812 7.923 -15.938 1.00 92.38 201 ASN A O 1
ATOM 1586 N N . HIS A 1 202 ? -9.150 8.637 -13.914 1.00 93.19 202 HIS A N 1
ATOM 1587 C CA . HIS A 1 202 ? -10.059 7.835 -13.084 1.00 93.19 202 HIS A CA 1
ATOM 1588 C C . HIS A 1 202 ? -9.890 6.304 -13.135 1.00 93.19 202 HIS A C 1
ATOM 1590 O O . HIS A 1 202 ? -10.766 5.581 -12.659 1.00 93.19 202 HIS A O 1
ATOM 1596 N N . TYR A 1 203 ? -8.756 5.794 -13.617 1.00 94.00 203 TYR A N 1
ATOM 1597 C CA . TYR A 1 203 ? -8.422 4.370 -13.515 1.00 94.00 203 TYR A CA 1
ATOM 1598 C C . TYR A 1 203 ? -7.841 4.009 -12.134 1.00 94.00 203 TYR A C 1
ATOM 1600 O O . TYR A 1 203 ? -7.095 4.786 -11.530 1.00 94.00 203 TYR A O 1
ATOM 1608 N N . ASP A 1 204 ? -8.116 2.791 -11.649 1.00 93.19 204 ASP A N 1
ATOM 1609 C CA . ASP A 1 204 ? -7.411 2.213 -10.491 1.00 93.19 204 ASP A CA 1
ATOM 1610 C C . ASP A 1 204 ? -6.038 1.691 -10.934 1.00 93.19 204 ASP A C 1
ATOM 1612 O O . ASP A 1 204 ? -5.928 0.562 -11.409 1.00 93.19 204 ASP A O 1
ATOM 1616 N N . ALA A 1 205 ? -4.997 2.520 -10.815 1.00 94.50 205 ALA A N 1
ATOM 1617 C CA . ALA A 1 205 ? -3.639 2.166 -11.225 1.00 94.50 205 ALA A CA 1
ATOM 1618 C C . ALA A 1 205 ? -2.644 2.101 -10.054 1.00 94.50 205 ALA A C 1
ATOM 1620 O O . ALA A 1 205 ? -2.670 2.933 -9.144 1.00 94.50 205 ALA A O 1
ATOM 1621 N N . THR A 1 206 ? -1.711 1.152 -10.108 1.00 95.62 206 THR A N 1
ATOM 1622 C CA . THR A 1 206 ? -0.569 0.989 -9.190 1.00 95.62 206 THR A CA 1
ATOM 1623 C C . THR A 1 206 ? 0.706 0.652 -9.971 1.00 95.62 206 THR A C 1
ATOM 1625 O O . THR A 1 206 ? 0.639 0.342 -11.161 1.00 95.62 206 THR A O 1
ATOM 1628 N N . VAL A 1 207 ? 1.876 0.753 -9.341 1.00 95.31 207 VAL A N 1
ATOM 1629 C CA . VAL A 1 207 ? 3.181 0.538 -9.985 1.00 95.31 207 VAL A CA 1
ATOM 1630 C C . VAL A 1 207 ? 3.825 -0.740 -9.453 1.00 95.31 207 VAL A C 1
ATOM 1632 O O . VAL A 1 207 ? 3.856 -0.952 -8.248 1.00 95.31 207 VAL A O 1
ATOM 1635 N N . LEU A 1 208 ? 4.380 -1.589 -10.315 1.00 95.56 208 LEU A N 1
ATOM 1636 C CA . LEU A 1 208 ? 5.238 -2.684 -9.851 1.00 95.56 208 LEU A CA 1
ATOM 1637 C C . LEU A 1 208 ? 6.525 -2.107 -9.252 1.00 95.56 208 LEU A C 1
ATOM 1639 O O . LEU A 1 208 ? 7.322 -1.485 -9.959 1.00 95.56 208 LEU A O 1
ATOM 1643 N N . ASP A 1 209 ? 6.722 -2.311 -7.954 1.00 91.69 209 ASP A N 1
ATOM 1644 C CA . ASP A 1 209 ? 7.896 -1.826 -7.243 1.00 91.69 209 ASP A CA 1
ATOM 1645 C C . ASP A 1 209 ? 9.181 -2.458 -7.783 1.00 91.69 209 ASP A C 1
ATOM 1647 O O . ASP A 1 209 ? 9.252 -3.669 -7.986 1.00 91.69 209 ASP A O 1
ATOM 1651 N N . GLY A 1 210 ? 10.187 -1.622 -8.043 1.00 87.00 210 GLY A N 1
ATOM 1652 C CA . GLY A 1 210 ? 11.442 -2.026 -8.680 1.00 87.00 210 GLY A CA 1
ATOM 1653 C C . GLY A 1 210 ? 11.299 -2.494 -10.137 1.00 87.00 210 GLY A C 1
ATOM 1654 O O . GLY A 1 210 ? 12.293 -2.850 -10.769 1.00 87.00 210 GLY A O 1
ATOM 1655 N N . GLY A 1 211 ? 10.087 -2.453 -10.703 1.00 93.81 211 GLY A N 1
ATOM 1656 C CA . GLY A 1 211 ? 9.822 -2.741 -12.107 1.00 93.81 211 GLY A CA 1
ATOM 1657 C C . GLY A 1 211 ? 10.233 -4.146 -12.556 1.00 93.81 211 GLY A C 1
ATOM 1658 O O . GLY A 1 211 ? 10.264 -5.094 -11.772 1.00 93.81 211 GLY A O 1
ATOM 1659 N N . PHE A 1 212 ? 10.552 -4.280 -13.844 1.00 95.62 212 PHE A N 1
ATOM 1660 C CA . PHE A 1 212 ? 10.962 -5.563 -14.423 1.00 95.62 212 PHE A CA 1
ATOM 1661 C C . PHE A 1 212 ? 12.258 -6.145 -13.822 1.00 95.62 212 PHE A C 1
ATOM 1663 O O . PHE A 1 212 ? 12.268 -7.342 -13.539 1.00 95.62 212 PHE A O 1
ATOM 1670 N N . PRO A 1 213 ? 13.312 -5.353 -13.523 1.00 90.88 213 PRO A N 1
ATOM 1671 C CA . PRO A 1 213 ? 14.509 -5.886 -12.873 1.00 90.88 213 PRO A CA 1
ATOM 1672 C C . PRO A 1 213 ? 14.216 -6.558 -11.526 1.00 90.88 213 PRO A C 1
ATOM 1674 O O . PRO A 1 213 ? 14.740 -7.634 -11.250 1.00 90.88 213 PRO A O 1
ATOM 1677 N N . ALA A 1 214 ? 13.338 -5.974 -10.702 1.00 88.94 214 ALA A N 1
ATOM 1678 C CA . ALA A 1 214 ? 12.943 -6.581 -9.431 1.00 88.94 214 ALA A CA 1
ATOM 1679 C C . ALA A 1 214 ? 12.089 -7.846 -9.617 1.00 88.94 214 ALA A C 1
ATOM 1681 O O . ALA A 1 214 ? 12.222 -8.793 -8.843 1.00 88.94 214 ALA A O 1
ATOM 1682 N N . TRP A 1 215 ? 11.248 -7.891 -10.655 1.00 94.06 215 TRP A N 1
ATOM 1683 C CA . TRP A 1 215 ? 10.507 -9.099 -11.030 1.00 94.06 215 TRP A CA 1
ATOM 1684 C C . TRP A 1 215 ? 11.444 -10.252 -11.416 1.00 94.06 215 TRP A C 1
ATOM 1686 O O . TRP A 1 215 ? 11.288 -11.367 -10.918 1.00 94.06 215 TRP A O 1
ATOM 1696 N N . GLN A 1 216 ? 12.458 -9.969 -12.239 1.00 91.19 216 GLN A N 1
ATOM 1697 C CA . GLN A 1 216 ? 13.471 -10.949 -12.634 1.00 91.19 216 GLN A CA 1
ATOM 1698 C C . GLN A 1 216 ? 14.331 -11.399 -11.449 1.00 91.19 216 GLN A C 1
ATOM 1700 O O . GLN A 1 216 ? 14.541 -12.595 -11.266 1.00 91.19 216 GLN A O 1
ATOM 1705 N N . ALA A 1 217 ? 14.789 -10.464 -10.611 1.00 88.12 217 ALA A N 1
ATOM 1706 C CA . ALA A 1 217 ? 15.579 -10.777 -9.419 1.00 88.12 217 ALA A CA 1
ATOM 1707 C C . ALA A 1 217 ? 14.813 -11.664 -8.421 1.00 88.12 217 ALA A C 1
ATOM 1709 O O . ALA A 1 217 ? 15.415 -12.463 -7.708 1.00 88.12 217 ALA A O 1
ATOM 1710 N N . ALA A 1 218 ? 13.482 -11.558 -8.398 1.00 85.12 218 ALA A N 1
ATOM 1711 C CA . ALA A 1 218 ? 12.605 -12.414 -7.608 1.00 85.12 218 ALA A CA 1
ATOM 1712 C C . ALA A 1 218 ? 12.373 -13.814 -8.218 1.00 85.12 218 ALA A C 1
ATOM 1714 O O . ALA A 1 218 ? 11.680 -14.624 -7.602 1.00 85.12 218 ALA A O 1
ATOM 1715 N N . GLY A 1 219 ? 12.927 -14.111 -9.402 1.00 92.69 219 GLY A N 1
ATOM 1716 C CA . GLY A 1 219 ? 12.792 -15.408 -10.075 1.00 92.69 219 GLY A CA 1
ATOM 1717 C C . GLY A 1 219 ? 11.368 -15.715 -10.545 1.00 92.69 219 GLY A C 1
ATOM 1718 O O . GLY A 1 219 ? 10.970 -16.879 -10.580 1.00 92.69 219 GLY A O 1
ATOM 1719 N N . LEU A 1 220 ? 10.578 -14.680 -10.838 1.00 93.12 220 LEU A N 1
ATOM 1720 C CA . LEU A 1 220 ? 9.167 -14.814 -11.199 1.00 93.12 220 LEU A CA 1
ATOM 1721 C C . LEU A 1 220 ? 8.970 -15.077 -12.706 1.00 93.12 220 LEU A C 1
ATOM 1723 O O . LEU A 1 220 ? 9.878 -14.802 -13.490 1.00 93.12 220 LEU A O 1
ATOM 1727 N N . PRO A 1 221 ? 7.800 -15.596 -13.136 1.00 95.81 221 PRO A N 1
ATOM 1728 C CA . PRO A 1 221 ? 7.564 -15.986 -14.529 1.00 95.81 221 PRO A CA 1
ATOM 1729 C C . PRO A 1 221 ? 7.763 -14.845 -15.539 1.00 95.81 221 PRO A C 1
ATOM 1731 O O . PRO A 1 221 ? 7.214 -13.754 -15.370 1.00 95.81 221 PRO A O 1
ATOM 1734 N N . VAL A 1 222 ? 8.518 -15.118 -16.603 1.00 95.31 222 VAL A N 1
ATOM 1735 C CA . VAL A 1 222 ? 8.826 -14.189 -17.701 1.00 95.31 222 VAL A CA 1
ATOM 1736 C C . VAL A 1 222 ? 8.431 -14.835 -19.026 1.00 95.31 222 VAL A C 1
ATOM 1738 O O . VAL A 1 222 ? 8.690 -16.019 -19.232 1.00 95.31 222 VAL A O 1
ATOM 1741 N N . GLU A 1 223 ? 7.824 -14.053 -19.910 1.00 94.44 223 GLU A N 1
ATOM 1742 C CA . GLU A 1 223 ? 7.547 -14.414 -21.303 1.00 94.44 223 GLU A CA 1
ATOM 1743 C C . GLU A 1 223 ? 8.497 -13.644 -22.227 1.00 94.44 223 GLU A C 1
ATOM 1745 O O . GLU A 1 223 ? 8.955 -12.552 -21.889 1.00 94.44 223 GLU A O 1
ATOM 1750 N N . MET A 1 224 ? 8.819 -14.224 -23.380 1.00 89.00 224 MET A N 1
ATOM 1751 C CA . MET A 1 224 ? 9.599 -13.591 -24.446 1.00 89.00 224 MET A CA 1
ATOM 1752 C C . MET A 1 224 ? 8.783 -13.667 -25.732 1.00 89.00 224 MET A C 1
ATOM 1754 O O . MET A 1 224 ? 7.981 -14.588 -25.904 1.00 89.00 224 MET A O 1
ATOM 1758 N N . VAL A 1 225 ? 8.979 -12.710 -26.635 1.00 82.38 225 VAL A N 1
ATOM 1759 C CA . VAL A 1 225 ? 8.360 -12.795 -27.959 1.00 82.38 225 VAL A CA 1
ATOM 1760 C C . VAL A 1 225 ? 9.195 -13.758 -28.797 1.00 82.38 225 VAL A C 1
ATOM 1762 O O . VAL A 1 225 ? 10.331 -13.448 -29.158 1.00 82.38 225 VAL A O 1
ATOM 1765 N N . ASP A 1 226 ? 8.640 -14.931 -29.104 1.00 69.19 226 ASP A N 1
ATOM 1766 C CA . ASP A 1 226 ? 9.246 -15.849 -30.067 1.00 69.19 226 ASP A CA 1
ATOM 1767 C C . ASP A 1 226 ? 9.304 -15.150 -31.430 1.00 69.19 226 ASP A C 1
ATOM 1769 O O . ASP A 1 226 ? 8.299 -14.976 -32.116 1.00 69.19 226 ASP A O 1
ATOM 1773 N N . THR A 1 227 ? 10.502 -14.742 -31.838 1.00 59.53 227 THR A N 1
ATOM 1774 C CA . THR A 1 227 ? 10.763 -14.117 -33.145 1.00 59.53 227 THR A CA 1
ATOM 1775 C C . THR A 1 227 ? 10.828 -15.149 -34.281 1.00 59.53 227 THR A C 1
ATOM 1777 O O . THR A 1 227 ? 11.284 -14.846 -35.379 1.00 59.53 227 THR A O 1
ATOM 1780 N N . THR A 1 228 ? 10.364 -16.377 -34.039 1.00 50.62 228 THR A N 1
ATOM 1781 C CA . THR A 1 228 ? 10.487 -17.535 -34.937 1.00 50.62 228 THR A CA 1
ATOM 1782 C C . THR A 1 228 ? 9.349 -17.715 -35.943 1.00 50.62 228 THR A C 1
ATOM 1784 O O . THR A 1 228 ? 9.172 -18.818 -36.449 1.00 50.62 228 THR A O 1
ATOM 1787 N N . ASP A 1 229 ? 8.616 -16.658 -36.289 1.00 45.44 229 ASP A N 1
ATOM 1788 C CA . ASP A 1 229 ? 7.703 -16.694 -37.438 1.00 45.44 229 ASP A CA 1
ATOM 1789 C C . ASP A 1 229 ? 7.828 -15.393 -38.250 1.00 45.44 229 ASP A C 1
ATOM 1791 O O . ASP A 1 229 ? 7.184 -14.375 -37.987 1.00 45.44 229 ASP A O 1
ATOM 1795 N N . THR A 1 230 ? 8.743 -15.403 -39.220 1.00 42.44 230 THR A N 1
ATOM 1796 C CA . THR A 1 230 ? 8.757 -14.497 -40.379 1.00 42.44 230 THR A CA 1
ATOM 1797 C C . THR A 1 230 ? 9.111 -15.301 -41.617 1.00 42.44 230 THR A C 1
ATOM 1799 O O . THR A 1 230 ? 10.061 -16.113 -41.532 1.00 42.44 230 THR A O 1
#

Foldseek 3Di:
DDPVVVVVLVVLLLLVLVVLAPDFDFQVVSQVVVVVVVDHDDPVSRVVSVVVCVVVPQKDWDWDQDPNDITITIHGDPVVVVVSVVVVVVVVVCCCPPVPDDDDDDDDDDDDFDADADLAEHELVRLVVQCPDPAHAAEEEQEDPVQVQVKDAPNHDYDHLVRCVVCVVVDDQPGEYEYFYQDPHPDDDSRSVSQVVNVVVVHSYYYYTNGPVSNVVVVHDMDHPPPPDD

pLDDT: mean 82.94, std 16.41, range [27.05, 98.06]

Radius of gyration: 23.0 Å; chains: 1; bounding box: 61×33×73 Å